Protein AF-0000000076869844 (afdb_homodimer)

InterPro domains:
  IPR001680 WD40 repeat [PF00400] (9-44)
  IPR001680 WD40 repeat [PF00400] (51-87)
  IPR001680 WD40 repeat [PF00400] (92-129)
  IPR001680 WD40 repeat [PF00400] (135-169)
  IPR001680 WD40 repeat [PS50082] (12-54)
  IPR001680 WD40 repeat [PS50082] (55-96)
  IPR001680 WD40 repeat [PS50082] (97-138)
  IPR001680 WD40 repeat [PS50082] (139-169)
  IPR001680 WD40 repeat [SM00320] (5-45)
  IPR001680 WD40 repeat [SM00320] (48-87)
  IPR001680 WD40 repeat [SM00320] (90-129)
  IPR001680 WD40 repeat [SM00320] (132-169)
  IPR015943 WD40/YVTN repeat-like-containing domain superfamily [G3DSA:2.130.10.10] (2-169)
  IPR020472 PAC1/LIS1-like, WD-40 repeat [PR00320] (32-46)
  IPR020472 PAC1/LIS1-like, WD-40 repeat [PR00320] (74-88)
  IPR020472 PAC1/LIS1-like, WD-40 repeat [PR00320] (116-130)
  IPR036322 WD40-repeat-containing domain superfamily [SSF50978] (5-169)

Sequence (338 aa):
TNTKRAYKLQEFVAHASNVNCLKIGRKTSRVLVTGGEDHKVNLWAIGKPNSISSLPGHTSAVESVAFDSTEVFVAAGAASGTVKLWDLEEAKIVRTLTGHRSNCMSVDFHPFGEFFASGSLDTNLKIWDIRRKGCIHTYKGHTRGVNAIRFTPDGRWVVSGGEDSAVKVTNTKRAYKLQEFVAHASNVNCLKIGRKTSRVLVTGGEDHKVNLWAIGKPNSISSLPGHTSAVESVAFDSTEVFVAAGAASGTVKLWDLEEAKIVRTLTGHRSNCMSVDFHPFGEFFASGSLDTNLKIWDIRRKGCIHTYKGHTRGVNAIRFTPDGRWVVSGGEDSAVKV

Solvent-accessible surface area (backbone atoms only — not comparable to full-atom values): 16926 Å² total; per-residue (Å²): 130,87,72,70,74,72,73,73,77,46,77,46,76,78,54,87,28,30,25,50,26,65,39,66,36,71,79,78,43,33,42,35,40,37,18,12,55,64,19,43,34,36,36,34,38,62,93,39,90,84,45,66,47,74,50,81,80,57,86,35,33,22,44,18,48,32,57,33,74,83,60,41,39,40,41,36,14,13,50,67,12,41,31,39,35,36,32,61,82,66,74,66,46,68,47,78,45,75,78,52,82,24,32,16,41,16,40,32,43,33,57,83,55,70,32,32,36,38,17,12,48,62,17,35,35,38,31,32,35,70,88,47,98,43,76,74,44,73,47,75,82,48,88,28,27,23,40,27,48,41,51,30,63,80,51,83,44,52,36,35,22,12,52,62,13,34,34,38,53,128,85,72,70,74,73,74,72,76,45,77,46,77,77,53,87,27,31,26,49,24,65,39,66,35,71,80,80,43,33,41,34,40,37,18,13,56,63,19,42,35,37,37,34,38,61,94,39,90,87,44,66,47,74,50,82,80,56,86,36,33,23,44,18,48,34,58,34,75,82,61,41,37,40,41,35,14,13,50,67,13,42,31,37,35,36,32,61,82,66,73,66,46,66,47,80,44,76,77,52,80,24,31,16,40,17,39,32,42,34,58,82,56,69,33,33,36,38,16,13,48,62,17,35,35,37,30,32,36,70,88,47,98,47,76,75,43,74,46,74,82,48,90,28,25,22,41,27,48,42,51,29,65,80,50,83,44,53,36,36,23,12,51,61,13,35,35,38,53

Secondary structure (DSSP, 8-state):
----------EEE--SS-EEEEEE-SSSS-EEEEEETTS-EEEEETTSTT-EEEE----S-EEEEEE-TTSSEEEEEETTS-EEEEETTTS-EEEEE---SS-EEEEEE-SSSSEEEEEETTS-EEEEESSSSSEEEEE---SS-EEEEEE-TTSS-EEEEETTSEEE-/----------EEE--SS-EEEEEE-SSSS-EEEEEETTS-EEEEETTSTT-EEEE----S-EEEEEE-TTSSEEEEEETTS-EEEEETTTS-EEEEE---SS-EEEEEE-SSSSEEEEEETTS-EEEEETTTTEEEEEE---SS-EEEEEE-TTSS-EEEEETTSEEE-

Structure (mmCIF, N/CA/C/O backbone):
data_AF-0000000076869844-model_v1
#
loop_
_entity.id
_entity.type
_entity.pdbx_description
1 polymer 'Uncharacterized protein'
#
loop_
_atom_site.group_PDB
_atom_site.id
_atom_site.type_symbol
_atom_site.label_atom_id
_atom_site.label_alt_id
_atom_site.label_comp_id
_atom_site.label_asym_id
_atom_site.label_entity_id
_atom_site.label_seq_id
_atom_site.pdbx_PDB_ins_code
_atom_site.Cartn_x
_atom_site.Cartn_y
_atom_site.Cartn_z
_atom_site.occupancy
_atom_site.B_iso_or_equiv
_atom_site.auth_seq_id
_atom_site.auth_comp_id
_atom_site.auth_asym_id
_atom_site.auth_atom_id
_atom_site.pdbx_PDB_model_num
ATOM 1 N N . THR A 1 1 ? -26.984 28.141 5.102 1 28.45 1 THR A N 1
ATOM 2 C CA . THR A 1 1 ? -27.312 26.797 5.559 1 28.45 1 THR A CA 1
ATOM 3 C C . THR A 1 1 ? -26.141 25.844 5.359 1 28.45 1 THR A C 1
ATOM 5 O O . THR A 1 1 ? -25.703 25.609 4.227 1 28.45 1 THR A O 1
ATOM 8 N N . ASN A 1 2 ? -25.047 25.953 6.082 1 28.66 2 ASN A N 1
ATOM 9 C CA . ASN A 1 2 ? -23.734 25.328 6.047 1 28.66 2 ASN A CA 1
ATOM 10 C C . ASN A 1 2 ? -23.828 23.812 5.887 1 28.66 2 ASN A C 1
ATOM 12 O O . ASN A 1 2 ? -24.156 23.109 6.84 1 28.66 2 ASN A O 1
ATOM 16 N N . THR A 1 3 ? -24.609 23.312 4.879 1 35 3 THR A N 1
ATOM 17 C CA . THR A 1 3 ? -25.016 21.922 4.641 1 35 3 THR A CA 1
ATOM 18 C C . THR A 1 3 ? -23.859 20.969 4.957 1 35 3 THR A C 1
ATOM 20 O O . THR A 1 3 ? -22.781 21.062 4.371 1 35 3 THR A O 1
ATOM 23 N N . LYS A 1 4 ? -23.578 20.578 6.137 1 39.38 4 LYS A N 1
ATOM 24 C CA . LYS A 1 4 ? -22.781 19.469 6.664 1 39.38 4 LYS A CA 1
ATOM 25 C C . LYS A 1 4 ? -22.719 18.312 5.668 1 39.38 4 LYS A C 1
ATOM 27 O O . LYS A 1 4 ? -23.734 17.703 5.367 1 39.38 4 LYS A O 1
ATOM 32 N N . ARG A 1 5 ? -22.188 18.484 4.574 1 42.31 5 ARG A N 1
ATOM 33 C CA . ARG A 1 5 ? -22.156 17.453 3.555 1 42.31 5 ARG A CA 1
ATOM 34 C C . ARG A 1 5 ? -22 16.062 4.188 1 42.31 5 ARG A C 1
ATOM 36 O O . ARG A 1 5 ? -21.062 15.82 4.938 1 42.31 5 ARG A O 1
ATOM 43 N N . ALA A 1 6 ? -23.141 15.43 4.531 1 44.72 6 ALA A N 1
ATOM 44 C CA . ALA A 1 6 ? -23.359 14.117 5.133 1 44.72 6 ALA A CA 1
ATOM 45 C C . ALA A 1 6 ? -22.484 13.055 4.48 1 44.72 6 ALA A C 1
ATOM 47 O O . ALA A 1 6 ? -22.5 12.883 3.258 1 44.72 6 ALA A O 1
ATOM 48 N N . TYR A 1 7 ? -21.281 13.156 4.91 1 54.78 7 TYR A N 1
ATOM 49 C CA . TYR A 1 7 ? -20.484 12.047 4.402 1 54.78 7 TYR A CA 1
ATOM 50 C C . TYR A 1 7 ? -21.141 10.711 4.711 1 54.78 7 TYR A C 1
ATOM 52 O O . TYR A 1 7 ? -21.703 10.523 5.797 1 54.78 7 TYR A O 1
ATOM 60 N N . LYS A 1 8 ? -21.875 10.188 3.615 1 57.81 8 LYS A N 1
ATOM 61 C CA . LYS A 1 8 ? -22.531 8.883 3.734 1 57.81 8 LYS A CA 1
ATOM 62 C C . LYS A 1 8 ? -21.516 7.801 4.098 1 57.81 8 LYS A C 1
ATOM 64 O O . LYS A 1 8 ? -20.406 7.77 3.555 1 57.81 8 LYS A O 1
ATOM 69 N N . LEU A 1 9 ? -21.688 7.219 5.297 1 65.94 9 LEU A N 1
ATOM 70 C CA . LEU A 1 9 ? -20.875 6.109 5.758 1 65.94 9 LEU A CA 1
ATOM 71 C C . LEU A 1 9 ? -21.484 4.77 5.371 1 65.94 9 LEU A C 1
ATOM 73 O O . LEU A 1 9 ? -22.688 4.555 5.57 1 65.94 9 LEU A O 1
ATOM 77 N N . GLN A 1 10 ? -20.875 4.074 4.449 1 78.12 10 GLN A N 1
ATOM 78 C CA . GLN A 1 10 ? -21.172 2.668 4.219 1 78.12 10 GLN A CA 1
ATOM 79 C C . GLN A 1 10 ? -20.203 1.76 4.953 1 78.12 10 GLN A C 1
ATOM 81 O O . GLN A 1 10 ? -18.984 2.021 4.961 1 78.12 10 GLN A O 1
ATOM 86 N N . GLU A 1 11 ? -20.797 0.866 5.75 1 79.56 11 GLU A N 1
ATOM 87 C CA . GLU A 1 11 ? -19.969 -0.076 6.492 1 79.56 11 GLU A CA 1
ATOM 88 C C . GLU A 1 11 ? -20.109 -1.492 5.941 1 79.56 11 GLU A C 1
ATOM 90 O O . GLU A 1 11 ? -21.234 -1.967 5.719 1 79.56 11 GLU A O 1
ATOM 95 N N . PHE A 1 12 ? -18.984 -2.049 5.621 1 75.69 12 PHE A N 1
ATOM 96 C CA . PHE A 1 12 ? -18.938 -3.451 5.23 1 75.69 12 PHE A CA 1
ATOM 97 C C . PHE A 1 12 ? -18.312 -4.297 6.336 1 75.69 12 PHE A C 1
ATOM 99 O O . PHE A 1 12 ? -17.172 -4.055 6.742 1 75.69 12 PHE A O 1
ATOM 106 N N . VAL A 1 13 ? -19.109 -5.18 6.934 1 74.69 13 VAL A N 1
ATOM 107 C CA . VAL A 1 13 ? -18.609 -6.074 7.969 1 74.69 13 VAL A CA 1
ATOM 108 C C . VAL A 1 13 ? -18.594 -7.508 7.453 1 74.69 13 VAL A C 1
ATOM 110 O O . VAL A 1 13 ? -19.641 -8.125 7.281 1 74.69 13 VAL A O 1
ATOM 113 N N . ALA A 1 14 ? -17.453 -7.875 6.969 1 77.06 14 ALA A N 1
ATOM 114 C CA . ALA A 1 14 ? -17.406 -9.273 6.543 1 77.06 14 ALA A CA 1
ATOM 115 C C . ALA A 1 14 ? -16.141 -9.961 7.047 1 77.06 14 ALA A C 1
ATOM 117 O O . ALA A 1 14 ? -16.078 -11.188 7.09 1 77.06 14 ALA A O 1
ATOM 118 N N . HIS A 1 15 ? -15.18 -9.242 7.504 1 90 15 HIS A N 1
ATOM 119 C CA . HIS A 1 15 ? -14 -9.867 8.086 1 90 15 HIS A CA 1
ATOM 120 C C . HIS A 1 15 ? -14.25 -10.273 9.531 1 90 15 HIS A C 1
ATOM 122 O O . HIS A 1 15 ? -15.062 -9.656 10.227 1 90 15 HIS A O 1
ATOM 128 N N . ALA A 1 16 ? -13.648 -11.328 9.969 1 92.38 16 ALA A N 1
ATOM 129 C CA . ALA A 1 16 ? -13.797 -11.82 11.336 1 92.38 16 ALA A C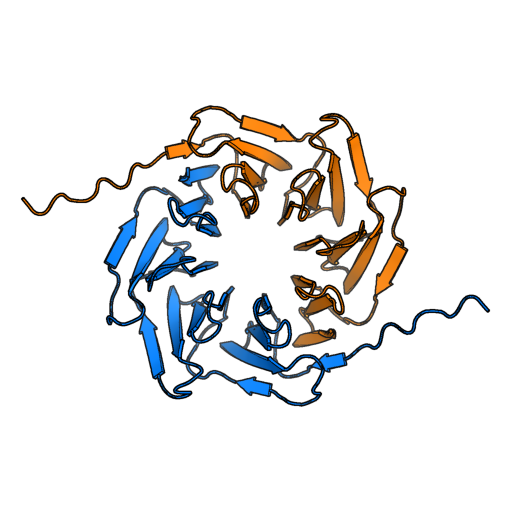A 1
ATOM 130 C C . ALA A 1 16 ? -12.641 -11.336 12.219 1 92.38 16 ALA A C 1
ATOM 132 O O . ALA A 1 16 ? -12.633 -11.57 13.43 1 92.38 16 ALA A O 1
ATOM 133 N N . SER A 1 17 ? -11.703 -10.758 11.672 1 95.25 17 SER A N 1
ATOM 134 C CA . SER A 1 17 ? -10.531 -10.203 12.344 1 95.25 17 SER A CA 1
ATOM 135 C C . SER A 1 17 ? -10 -8.977 11.609 1 95.25 17 SER A C 1
ATOM 137 O O . SER A 1 17 ? -10.727 -8.352 10.836 1 95.25 17 SER A O 1
ATOM 139 N N . ASN A 1 18 ? -8.75 -8.57 11.93 1 95.75 18 ASN A N 1
ATOM 140 C CA . ASN A 1 18 ? -8.156 -7.355 11.391 1 95.75 18 ASN A CA 1
ATOM 141 C C . ASN A 1 18 ? -8.195 -7.34 9.867 1 95.75 18 ASN A C 1
ATOM 143 O O . ASN A 1 18 ? -7.93 -8.359 9.227 1 95.75 18 ASN A O 1
ATOM 147 N N . VAL A 1 19 ? -8.57 -6.23 9.305 1 96.31 19 VAL A N 1
ATOM 148 C CA . VAL A 1 19 ? -8.305 -5.945 7.898 1 96.31 19 VAL A CA 1
ATOM 149 C C . VAL A 1 19 ? -6.891 -5.387 7.742 1 96.31 19 VAL A C 1
ATOM 151 O O . VAL A 1 19 ? -6.582 -4.309 8.258 1 96.31 19 VAL A O 1
ATOM 154 N N . ASN A 1 20 ? -6.055 -6.078 7.02 1 97 20 ASN A N 1
ATOM 155 C CA . ASN A 1 20 ? -4.645 -5.719 6.941 1 97 20 ASN A CA 1
ATOM 156 C C . ASN A 1 20 ? -4.355 -4.84 5.73 1 97 20 ASN A C 1
ATOM 158 O O . ASN A 1 20 ? -3.443 -4.012 5.762 1 97 20 ASN A O 1
ATOM 162 N N . CYS A 1 21 ? -5.059 -5.023 4.703 1 96.88 21 CYS A N 1
ATOM 163 C CA . CYS A 1 21 ? -4.75 -4.352 3.447 1 96.88 21 CYS A CA 1
ATOM 164 C C . CYS A 1 21 ? -6 -4.199 2.588 1 96.88 21 CYS A C 1
ATOM 166 O O . CYS A 1 21 ? -6.992 -4.902 2.797 1 96.88 21 CYS A O 1
ATOM 168 N N . LEU A 1 22 ? -6.027 -3.234 1.687 1 96.5 22 LEU A N 1
ATOM 169 C CA . LEU A 1 22 ? -7.125 -3.023 0.75 1 96.5 22 LEU A CA 1
ATOM 170 C C . LEU A 1 22 ? -6.633 -2.322 -0.513 1 96.5 22 LEU A C 1
ATOM 172 O O . LEU A 1 22 ? -5.613 -1.631 -0.488 1 96.5 22 LEU A O 1
ATOM 176 N N . LYS A 1 23 ? -7.211 -2.586 -1.557 1 96.44 23 LYS A N 1
ATOM 177 C CA . LYS A 1 23 ? -6.984 -1.936 -2.844 1 96.44 23 LYS A CA 1
ATOM 178 C C . LYS A 1 23 ? -8.305 -1.648 -3.553 1 96.44 23 LYS A C 1
ATOM 180 O O . LYS A 1 23 ? -9.266 -2.412 -3.424 1 96.44 23 LYS A O 1
ATOM 185 N N . ILE A 1 24 ? -8.289 -0.562 -4.242 1 94.12 24 ILE A N 1
ATOM 186 C CA . ILE A 1 24 ? -9.461 -0.173 -5.012 1 94.12 24 ILE A CA 1
ATOM 187 C C . ILE A 1 24 ? -9.18 -0.33 -6.504 1 94.12 24 ILE A C 1
ATOM 189 O O . ILE A 1 24 ? -8.109 0.058 -6.984 1 94.12 24 ILE A O 1
ATOM 193 N N . GLY A 1 25 ? -10.18 -0.871 -7.145 1 91.25 25 GLY A N 1
ATOM 194 C CA . GLY A 1 25 ? -10.055 -0.929 -8.594 1 91.25 25 GLY A CA 1
ATOM 195 C C . GLY A 1 25 ? -10.008 0.44 -9.242 1 91.25 25 GLY A C 1
ATOM 196 O O . GLY A 1 25 ? -10.719 1.356 -8.82 1 91.25 25 GLY A O 1
ATOM 197 N N . ARG A 1 26 ? -9.211 0.546 -10.289 1 85.69 26 ARG A N 1
ATOM 198 C CA . ARG A 1 26 ? -8.992 1.862 -10.883 1 85.69 26 ARG A CA 1
ATOM 199 C C . ARG A 1 26 ? -9.914 2.092 -12.07 1 85.69 26 ARG A C 1
ATOM 201 O O . ARG A 1 26 ? -10.156 3.236 -12.461 1 85.69 26 ARG A O 1
ATOM 208 N N . LYS A 1 27 ? -10.359 1.075 -12.586 1 81.12 27 LYS A N 1
ATOM 209 C CA . LYS A 1 27 ? -11.164 1.215 -13.797 1 81.12 27 LYS A CA 1
ATOM 210 C C . LYS A 1 27 ? -12.562 1.745 -13.477 1 81.12 27 LYS A C 1
ATOM 212 O O . LYS A 1 27 ? -12.992 2.75 -14.047 1 81.12 27 LYS A O 1
ATOM 217 N N . THR A 1 28 ? -13.305 1.085 -12.617 1 68.44 28 THR A N 1
ATOM 218 C CA . THR A 1 28 ? -14.68 1.495 -12.367 1 68.44 28 THR A CA 1
ATOM 219 C C . THR A 1 28 ? -14.789 2.229 -11.031 1 68.44 28 THR A C 1
ATOM 221 O O . THR A 1 28 ? -15.789 2.904 -10.766 1 68.44 28 THR A O 1
ATOM 224 N N . SER A 1 29 ? -13.797 2.27 -10.289 1 69.12 29 SER A N 1
ATOM 225 C CA . SER A 1 29 ? -13.773 2.883 -8.969 1 69.12 29 SER A CA 1
ATOM 226 C C . SER A 1 29 ? -14.852 2.293 -8.062 1 69.12 29 SER A C 1
ATOM 228 O O . SER A 1 29 ? -15.328 2.953 -7.137 1 69.12 29 SER A O 1
ATOM 230 N N . ARG A 1 30 ? -15.258 1.018 -8.414 1 82.44 30 ARG A N 1
ATOM 231 C CA . ARG A 1 30 ? -16.406 0.481 -7.699 1 82.44 30 ARG A CA 1
ATOM 232 C C . ARG A 1 30 ? -16.078 -0.87 -7.07 1 82.44 30 ARG A C 1
ATOM 234 O O . ARG A 1 30 ? -16.922 -1.463 -6.395 1 82.44 30 ARG A O 1
ATOM 241 N N . VAL A 1 31 ? -14.922 -1.303 -7.316 1 88.75 31 VAL A N 1
ATOM 242 C CA . VAL A 1 31 ? -14.594 -2.607 -6.75 1 88.75 31 VAL A CA 1
ATOM 243 C C . VAL A 1 31 ? -13.445 -2.465 -5.75 1 88.75 31 VAL A C 1
ATOM 245 O O . VAL A 1 31 ? -12.453 -1.798 -6.031 1 88.75 31 VAL A O 1
ATOM 248 N N . LEU A 1 32 ? -13.656 -3.086 -4.582 1 92.38 32 LEU A N 1
ATOM 249 C CA . LEU A 1 32 ? -12.703 -3.084 -3.479 1 92.38 32 LEU A CA 1
ATOM 250 C C . LEU A 1 32 ? -12.312 -4.508 -3.094 1 92.38 32 LEU A C 1
ATOM 252 O O . LEU A 1 32 ? -13.172 -5.387 -3.008 1 92.38 32 LEU A O 1
ATOM 256 N N . VAL A 1 33 ? -11.008 -4.73 -2.979 1 94.62 33 VAL A N 1
ATOM 257 C CA . VAL A 1 33 ? -10.555 -6.004 -2.436 1 94.62 33 VAL A CA 1
ATOM 258 C C . VAL A 1 33 ? -9.867 -5.777 -1.092 1 94.62 33 VAL A C 1
ATOM 260 O O . VAL A 1 33 ? -9.125 -4.805 -0.923 1 94.62 33 VAL A O 1
ATOM 263 N N . THR A 1 34 ? -10.188 -6.586 -0.125 1 96 34 THR A N 1
ATOM 264 C CA . THR A 1 34 ? -9.586 -6.488 1.202 1 96 34 THR A CA 1
ATOM 265 C C . THR A 1 34 ? -8.961 -7.82 1.611 1 96 34 THR A C 1
ATOM 267 O O . THR A 1 34 ? -9.422 -8.883 1.187 1 96 34 THR A O 1
ATOM 270 N N . GLY A 1 35 ? -7.887 -7.77 2.34 1 96.75 35 GLY A N 1
ATOM 271 C CA . GLY A 1 35 ? -7.258 -8.922 2.969 1 96.75 35 GLY A CA 1
ATOM 272 C C . GLY A 1 35 ? -7.184 -8.805 4.48 1 96.75 35 GLY A C 1
ATOM 273 O O . GLY A 1 35 ? -6.922 -7.73 5.016 1 96.75 35 GLY A O 1
ATOM 274 N N . GLY A 1 36 ? -7.41 -9.906 5.113 1 96.38 36 GLY A N 1
ATOM 275 C CA . GLY A 1 36 ? -7.535 -9.828 6.559 1 96.38 36 GLY A CA 1
ATOM 276 C C . GLY A 1 36 ? -6.68 -10.844 7.289 1 96.38 36 GLY A C 1
ATOM 277 O O . GLY A 1 36 ? -6.105 -11.742 6.668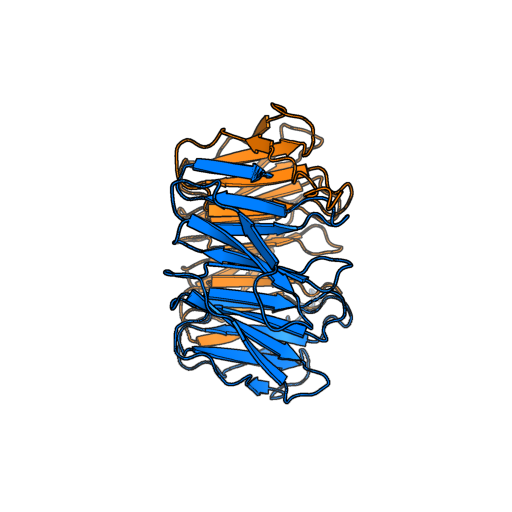 1 96.38 36 GLY A O 1
ATOM 278 N N . GLU A 1 37 ? -6.648 -10.586 8.539 1 97 37 GLU A N 1
ATOM 279 C CA . GLU A 1 37 ? -6.027 -11.531 9.461 1 97 37 GLU A CA 1
ATOM 280 C C . GLU A 1 37 ? -6.816 -12.836 9.531 1 97 37 GLU A C 1
ATOM 282 O O . GLU A 1 37 ? -6.289 -13.867 9.953 1 97 37 GLU A O 1
ATOM 287 N N . ASP A 1 38 ? -8.055 -12.891 9.117 1 95.19 38 ASP A N 1
ATOM 288 C CA . ASP A 1 38 ? -8.945 -14.047 9.141 1 95.19 38 ASP A CA 1
ATOM 289 C C . ASP A 1 38 ? -8.711 -14.945 7.93 1 95.19 38 ASP A C 1
ATOM 291 O O . ASP A 1 38 ? -9.516 -15.844 7.652 1 95.19 38 ASP A O 1
ATOM 295 N N . HIS A 1 39 ? -7.715 -14.672 7.168 1 95.88 39 HIS A N 1
ATOM 296 C CA . HIS A 1 39 ? -7.27 -15.461 6.027 1 95.88 39 HIS A CA 1
ATOM 297 C C . HIS A 1 39 ? -8.172 -15.242 4.816 1 95.88 39 HIS A C 1
ATOM 299 O O . HIS A 1 39 ? -8.078 -15.977 3.828 1 95.88 39 HIS A O 1
ATOM 305 N N . LYS A 1 40 ? -9.008 -14.242 4.867 1 94.06 40 LYS A N 1
ATOM 306 C CA . LYS A 1 40 ? -9.969 -14.039 3.785 1 94.06 40 LYS A CA 1
ATOM 307 C C . LYS A 1 40 ? -9.539 -12.891 2.881 1 94.06 40 LYS A C 1
ATOM 309 O O . LYS A 1 40 ? -8.961 -11.914 3.348 1 94.06 40 LYS A O 1
ATOM 314 N N . VAL A 1 41 ? -9.805 -13.062 1.648 1 95.19 41 VAL A N 1
ATOM 315 C CA . VAL A 1 41 ? -9.797 -12.008 0.645 1 95.19 41 VAL A CA 1
ATOM 316 C C . VAL A 1 41 ? -11.219 -11.742 0.158 1 95.19 41 VAL A C 1
ATOM 318 O O . VAL A 1 41 ? -11.875 -12.641 -0.378 1 95.19 41 VAL A O 1
ATOM 321 N N . ASN A 1 42 ? -11.711 -10.578 0.389 1 93.5 42 ASN A N 1
ATOM 322 C CA . ASN A 1 42 ? -13.086 -10.25 0.052 1 93.5 42 ASN A CA 1
ATOM 323 C C . ASN A 1 42 ? -13.164 -9.18 -1.034 1 93.5 42 ASN A C 1
ATOM 325 O O . ASN A 1 42 ? -12.375 -8.234 -1.033 1 93.5 42 ASN A O 1
ATOM 329 N N . LEU A 1 43 ? -14.102 -9.375 -1.88 1 91.75 43 LEU A N 1
ATOM 330 C CA . LEU A 1 43 ? -14.453 -8.383 -2.891 1 91.75 43 LEU A CA 1
ATOM 331 C C . LEU A 1 43 ? -15.734 -7.648 -2.516 1 91.75 43 LEU A C 1
ATOM 333 O O . LEU A 1 43 ? -16.688 -8.266 -2.047 1 91.75 43 LEU A O 1
ATOM 337 N N . TRP A 1 44 ? -15.648 -6.375 -2.711 1 90.38 44 TRP A N 1
ATOM 338 C CA . TRP A 1 44 ? -16.797 -5.523 -2.4 1 90.38 44 TRP A CA 1
ATOM 339 C C . TRP A 1 44 ? -17.141 -4.625 -3.582 1 90.38 44 TRP A C 1
ATOM 341 O O . TRP A 1 44 ? -16.25 -4.195 -4.324 1 90.38 44 TRP A O 1
ATOM 351 N N . ALA A 1 45 ? -18.453 -4.402 -3.729 1 87 45 ALA A N 1
ATOM 352 C CA . ALA A 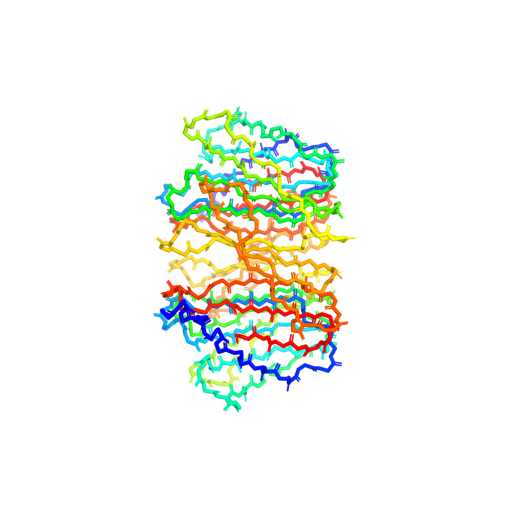1 45 ? -18.922 -3.359 -4.641 1 87 45 ALA A CA 1
ATOM 353 C C . ALA A 1 45 ? -19.25 -2.076 -3.885 1 87 45 ALA A C 1
ATOM 355 O O . ALA A 1 45 ? -20.219 -2.031 -3.121 1 87 45 ALA A O 1
ATOM 356 N N . ILE A 1 46 ? -18.453 -1.088 -4.133 1 83.88 46 ILE A N 1
ATOM 357 C CA . ILE A 1 46 ? -18.672 0.183 -3.453 1 83.88 46 ILE A CA 1
ATOM 358 C C . ILE A 1 46 ? -20.016 0.769 -3.887 1 83.88 46 ILE A C 1
ATOM 360 O O . ILE A 1 46 ? -20.328 0.802 -5.078 1 83.88 46 ILE A O 1
ATOM 364 N N . GLY A 1 47 ? -20.766 1.245 -3.029 1 76.38 47 GLY A N 1
ATOM 365 C CA . GLY A 1 47 ? -22.078 1.793 -3.32 1 76.38 47 GLY A CA 1
ATOM 366 C C . GLY A 1 47 ? -23.188 0.75 -3.291 1 76.38 47 GLY A C 1
ATOM 367 O O . GLY A 1 47 ? -24.359 1.082 -3.418 1 76.38 47 GLY A O 1
ATOM 368 N N . LYS A 1 48 ? -22.906 -0.457 -3.332 1 78.38 48 LYS A N 1
ATOM 369 C CA . LYS A 1 48 ? -23.875 -1.541 -3.197 1 78.38 48 LYS A CA 1
ATOM 370 C C . LYS A 1 48 ? -23.656 -2.312 -1.896 1 78.38 48 LYS A C 1
ATOM 372 O O . LYS A 1 48 ? -22.953 -3.322 -1.878 1 78.38 48 LYS A O 1
ATOM 377 N N . PRO A 1 49 ? -24.531 -1.847 -0.976 1 67.12 49 PRO A N 1
ATOM 378 C CA . PRO A 1 49 ? -24.375 -2.475 0.337 1 67.12 49 PRO A CA 1
ATOM 379 C C . PRO A 1 49 ? -24.688 -3.971 0.318 1 67.12 49 PRO A C 1
ATOM 381 O O . PRO A 1 49 ? -25.547 -4.418 -0.451 1 67.12 49 PRO A O 1
ATOM 384 N N . ASN A 1 50 ? -23.844 -4.918 0.699 1 69.69 50 ASN A N 1
ATOM 385 C CA . ASN A 1 50 ? -24.031 -6.359 0.842 1 69.69 50 ASN A CA 1
ATOM 386 C C . ASN A 1 50 ? -23.438 -7.125 -0.331 1 69.69 50 ASN A C 1
ATOM 388 O O . ASN A 1 50 ? -23.672 -8.328 -0.476 1 69.69 50 ASN A O 1
ATOM 392 N N . SER A 1 51 ? -22.969 -6.387 -1.188 1 73.38 51 SER A N 1
ATOM 393 C CA . SER A 1 51 ? -22.312 -7.059 -2.307 1 73.38 51 SER A CA 1
ATOM 394 C C . SER A 1 51 ? -20.891 -7.461 -1.951 1 73.38 51 SER A C 1
ATOM 396 O O . SER A 1 51 ? -19.938 -6.695 -2.17 1 73.38 51 SER A O 1
ATOM 398 N N . ILE A 1 52 ? -20.844 -8.625 -1.27 1 77.88 52 ILE A N 1
ATOM 399 C CA . ILE A 1 52 ? -19.531 -9.148 -0.877 1 77.88 52 ILE A CA 1
ATOM 400 C C . ILE A 1 52 ? -19.344 -10.547 -1.464 1 77.88 52 ILE A C 1
ATOM 402 O O . ILE A 1 52 ? -20.266 -11.359 -1.45 1 77.88 52 ILE A O 1
ATOM 406 N N . SER A 1 53 ? -18.25 -10.719 -2.109 1 86.88 53 SER A N 1
ATOM 407 C CA . SER A 1 53 ? -17.812 -12.047 -2.529 1 86.88 53 SER A CA 1
ATOM 408 C C . SER A 1 53 ? -16.469 -12.406 -1.896 1 86.88 53 SER A C 1
ATOM 410 O O . SER A 1 53 ? -15.523 -11.617 -1.943 1 86.88 53 SER A O 1
ATOM 412 N N . SER A 1 54 ? -16.438 -13.508 -1.213 1 88.62 54 SER A N 1
ATOM 413 C CA . SER A 1 54 ? -15.18 -13.969 -0.619 1 88.62 54 SER A CA 1
ATOM 414 C C . SER A 1 54 ? -14.391 -14.836 -1.592 1 88.62 54 SER A C 1
ATOM 416 O O . SER A 1 54 ? -14.945 -15.758 -2.195 1 88.62 54 SER A O 1
ATOM 418 N N . LEU A 1 55 ? -13.172 -14.508 -1.76 1 88.31 55 LEU A N 1
ATOM 419 C CA . LEU A 1 55 ? -12.289 -15.297 -2.604 1 88.31 55 LEU A CA 1
ATOM 420 C C . LEU A 1 55 ? -11.609 -16.406 -1.797 1 88.31 55 LEU A C 1
ATOM 422 O O . LEU A 1 55 ? -10.781 -16.125 -0.927 1 88.31 55 LEU A O 1
ATOM 426 N N . PRO A 1 56 ? -11.93 -17.578 -1.946 1 81.25 56 PRO A N 1
ATOM 427 C CA . PRO A 1 56 ? -11.484 -18.672 -1.091 1 81.25 56 PRO A CA 1
ATOM 428 C C . PRO A 1 56 ? -10.008 -19.016 -1.28 1 81.25 56 PRO A C 1
ATOM 430 O O . PRO A 1 56 ? -9.406 -18.625 -2.283 1 81.25 56 PRO A O 1
ATOM 433 N N . GLY A 1 57 ? -9.477 -19.703 -0.218 1 84.25 57 GLY A N 1
ATOM 434 C CA . GLY A 1 57 ? -8.25 -20.422 -0.519 1 84.25 57 GLY A CA 1
ATOM 435 C C . GLY A 1 57 ? -7.141 -20.156 0.483 1 84.25 57 GLY A C 1
ATOM 436 O O . GLY A 1 57 ? -6.441 -21.078 0.902 1 84.25 57 GLY A O 1
ATOM 437 N N . HIS A 1 58 ? -6.914 -18.906 0.843 1 89.81 58 HIS A N 1
ATOM 438 C CA . HIS A 1 58 ? -5.805 -18.672 1.758 1 89.81 58 HIS A CA 1
ATOM 439 C C . HIS A 1 58 ? -6.047 -19.344 3.105 1 89.81 58 HIS A C 1
ATOM 441 O O . HIS A 1 58 ? -7.188 -19.453 3.555 1 89.81 58 HIS A O 1
ATOM 447 N N . THR A 1 59 ? -5.004 -19.75 3.732 1 93.5 59 THR A N 1
ATOM 448 C CA . THR A 1 59 ? -5.094 -20.438 5.012 1 93.5 59 THR A CA 1
ATOM 449 C C . THR A 1 59 ? -4.305 -19.703 6.086 1 93.5 59 THR A C 1
ATOM 451 O O . THR A 1 59 ? -4.129 -20.203 7.195 1 93.5 59 THR A O 1
ATOM 454 N N . SER A 1 60 ? -3.736 -18.656 5.758 1 96.62 60 SER A N 1
ATOM 455 C CA . SER A 1 60 ? -3.049 -17.781 6.699 1 96.62 60 SER A CA 1
ATOM 456 C C . SER A 1 60 ? -3.385 -16.328 6.441 1 96.62 60 SER A C 1
ATOM 458 O O . SER A 1 60 ? -4.117 -16 5.504 1 96.62 60 SER A O 1
ATOM 460 N N . ALA A 1 61 ? -2.912 -15.445 7.379 1 97.56 61 ALA A N 1
ATOM 461 C CA . ALA A 1 61 ? -3.223 -14.016 7.297 1 97.56 61 ALA A CA 1
ATOM 462 C C . ALA A 1 61 ? -2.818 -13.445 5.941 1 97.56 61 ALA A C 1
ATOM 464 O O . ALA A 1 61 ? -1.75 -13.773 5.418 1 97.56 61 ALA A O 1
ATOM 465 N N . VAL A 1 62 ? -3.682 -12.641 5.363 1 97.69 62 VAL A N 1
ATOM 466 C CA . VAL A 1 62 ? -3.408 -11.977 4.094 1 97.69 62 VAL A CA 1
ATOM 467 C C . VAL A 1 62 ? -2.734 -10.625 4.355 1 97.69 62 VAL A C 1
ATOM 469 O O . VAL A 1 62 ? -3.283 -9.781 5.062 1 97.69 62 VAL A O 1
ATOM 472 N N . GLU A 1 63 ? -1.563 -10.398 3.717 1 97.94 63 GLU A N 1
ATOM 473 C CA . GLU A 1 63 ? -0.733 -9.234 4.016 1 97.94 63 GLU A CA 1
ATOM 474 C C . GLU A 1 63 ? -0.847 -8.18 2.922 1 97.94 63 GLU A C 1
ATOM 476 O O . GLU A 1 63 ? -0.614 -6.996 3.168 1 97.94 63 GLU A O 1
ATOM 481 N N . SER A 1 64 ? -1.147 -8.57 1.819 1 98.19 64 SER A N 1
ATOM 482 C CA . SER A 1 64 ? -1.21 -7.664 0.677 1 98.19 64 SER A CA 1
ATOM 483 C C . SER A 1 64 ? -2.168 -8.188 -0.389 1 98.19 64 SER A C 1
ATOM 485 O O . SER A 1 64 ? -2.324 -9.398 -0.553 1 98.19 64 SER A O 1
ATOM 487 N N . VAL A 1 65 ? -2.836 -7.285 -1.132 1 97.69 65 VAL A N 1
ATOM 488 C CA . VAL A 1 65 ? -3.709 -7.59 -2.26 1 97.69 65 VAL A CA 1
ATOM 489 C C . VAL A 1 65 ? -3.459 -6.594 -3.391 1 97.69 65 VAL A C 1
ATOM 491 O O . VAL A 1 65 ? -2.99 -5.48 -3.15 1 97.69 65 VAL A O 1
ATOM 494 N N . ALA A 1 66 ? -3.732 -6.965 -4.562 1 97.31 66 ALA A N 1
ATOM 495 C CA . ALA A 1 66 ? -3.604 -6.07 -5.715 1 97.31 66 ALA A C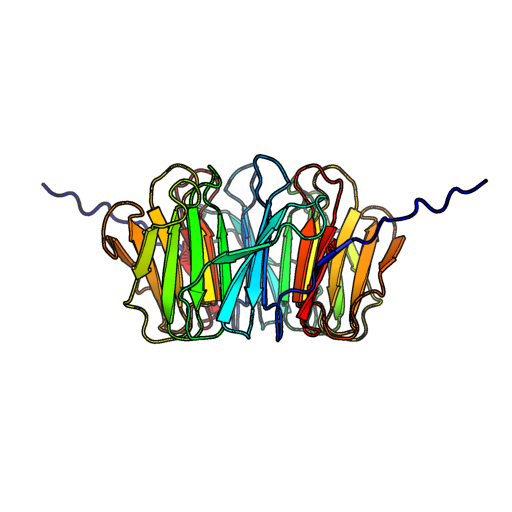A 1
ATOM 496 C C . ALA A 1 66 ? -4.516 -6.516 -6.855 1 97.31 66 ALA A C 1
ATOM 498 O O . ALA A 1 66 ? -4.797 -7.707 -7.008 1 97.31 66 ALA A O 1
ATOM 499 N N . PHE A 1 67 ? -4.887 -5.555 -7.641 1 94.31 67 PHE A N 1
ATOM 500 C CA . PHE A 1 67 ? -5.559 -5.766 -8.914 1 94.31 67 PHE A CA 1
ATOM 501 C C . PHE A 1 67 ? -4.574 -5.625 -10.07 1 94.31 67 PHE A C 1
ATOM 503 O O . PHE A 1 67 ? -3.672 -4.785 -10.031 1 94.31 67 PHE A O 1
ATOM 510 N N . ASP A 1 68 ? -4.922 -6.402 -11.023 1 92.88 68 ASP A N 1
ATOM 511 C CA . ASP A 1 68 ? -4.25 -6.043 -12.266 1 92.88 68 ASP A CA 1
ATOM 512 C C . ASP A 1 68 ? -4.938 -4.852 -12.938 1 92.88 68 ASP A C 1
ATOM 514 O O . ASP A 1 68 ? -6.004 -4.418 -12.5 1 92.88 68 ASP A O 1
ATOM 518 N N . SER A 1 69 ? -4.332 -4.332 -13.953 1 89.69 69 SER A N 1
ATOM 519 C CA . SER A 1 69 ? -4.805 -3.098 -14.57 1 89.69 69 SER A CA 1
ATOM 520 C C . SER A 1 69 ? -6.191 -3.281 -15.18 1 89.69 69 SER A C 1
ATOM 522 O O . SER A 1 69 ? -6.941 -2.316 -15.328 1 89.69 69 SER A O 1
ATOM 524 N N . THR A 1 70 ? -6.547 -4.461 -15.531 1 87.62 70 THR A N 1
ATOM 525 C CA . THR A 1 70 ? -7.848 -4.73 -16.125 1 87.62 70 THR A CA 1
ATOM 526 C C . THR A 1 70 ? -8.883 -5.066 -15.062 1 87.62 70 THR A C 1
ATOM 528 O O . THR A 1 70 ? -10.078 -5.148 -15.352 1 87.62 70 THR A O 1
ATOM 531 N N . GLU A 1 71 ? -8.438 -5.289 -13.875 1 89.88 71 GLU A N 1
ATOM 532 C CA . GLU A 1 71 ? -9.258 -5.668 -12.734 1 89.88 71 GLU A CA 1
ATOM 533 C C . GLU A 1 71 ? -9.914 -7.031 -12.945 1 89.88 71 GLU A C 1
ATOM 535 O O . GLU A 1 71 ? -11.039 -7.266 -12.492 1 89.88 71 GLU A O 1
ATOM 540 N N . VAL A 1 72 ? -9.297 -7.809 -13.719 1 89.88 72 VAL A N 1
ATOM 541 C CA . VAL A 1 72 ? -9.75 -9.18 -13.953 1 89.88 72 VAL A CA 1
ATOM 542 C C . VAL A 1 72 ? -9.039 -10.125 -12.984 1 89.88 72 VAL A C 1
ATOM 544 O O . VAL A 1 72 ? -9.617 -11.117 -12.539 1 89.88 72 VAL A O 1
ATOM 547 N N . PHE A 1 73 ? -7.812 -9.805 -12.664 1 91.75 73 PHE A N 1
ATOM 548 C CA . PHE A 1 73 ? -7.031 -10.664 -11.781 1 91.75 73 PHE A CA 1
ATOM 549 C C . PHE A 1 73 ? -6.793 -9.984 -10.438 1 91.75 73 PHE A C 1
ATOM 551 O O . PHE A 1 73 ? -6.562 -8.773 -10.383 1 91.75 73 PHE A O 1
ATOM 558 N N . VAL A 1 74 ? -6.84 -10.797 -9.367 1 94.38 74 VAL A N 1
ATOM 559 C CA . VAL A 1 74 ? -6.469 -10.375 -8.023 1 94.38 74 VAL A CA 1
ATOM 560 C C . VAL A 1 74 ? -5.406 -11.312 -7.461 1 94.38 74 VAL A C 1
ATOM 562 O O . VAL A 1 74 ? -5.535 -12.531 -7.555 1 94.38 74 VAL A O 1
ATOM 565 N N . ALA A 1 75 ? -4.34 -10.742 -6.965 1 96 75 ALA A N 1
ATOM 566 C CA . ALA A 1 75 ? -3.312 -11.508 -6.266 1 96 75 ALA A CA 1
ATOM 567 C C . ALA A 1 75 ? -3.266 -11.148 -4.785 1 96 75 ALA A C 1
ATOM 569 O O . ALA A 1 75 ? -3.551 -10.008 -4.41 1 96 75 ALA A O 1
ATOM 570 N N . ALA A 1 76 ? -2.961 -12.094 -3.969 1 97.44 76 ALA A N 1
ATOM 571 C CA . ALA A 1 76 ? -2.83 -11.867 -2.531 1 97.44 76 ALA A CA 1
ATOM 572 C C . ALA A 1 76 ? -1.63 -12.625 -1.966 1 97.44 76 ALA A C 1
ATOM 574 O O . ALA A 1 76 ? -1.4 -13.789 -2.311 1 97.44 76 ALA A O 1
ATOM 575 N N . GLY A 1 77 ? -0.837 -11.922 -1.211 1 97.94 77 GLY A N 1
ATOM 576 C CA . GLY A 1 77 ? 0.258 -12.531 -0.475 1 97.94 77 GLY A CA 1
ATOM 577 C C . GLY A 1 77 ? -0.077 -12.797 0.981 1 97.94 77 GLY A C 1
ATOM 578 O O . GLY A 1 77 ? -0.647 -11.938 1.658 1 97.94 77 GLY A O 1
ATOM 579 N N . ALA A 1 78 ? 0.277 -13.953 1.434 1 97.81 78 ALA A N 1
ATOM 580 C CA . ALA A 1 78 ? -0.105 -14.367 2.781 1 97.81 78 ALA A CA 1
ATOM 581 C C . ALA A 1 78 ? 1.118 -14.484 3.688 1 97.81 78 ALA A C 1
ATOM 583 O O . ALA A 1 78 ? 2.254 -14.484 3.209 1 97.81 78 ALA A O 1
ATOM 584 N N . ALA A 1 79 ? 0.853 -14.555 4.984 1 97.75 79 ALA A N 1
ATOM 585 C CA . ALA A 1 79 ? 1.885 -14.688 6.008 1 97.75 79 ALA A CA 1
ATOM 586 C C . ALA A 1 79 ? 2.625 -16.016 5.863 1 97.75 79 ALA A C 1
ATOM 588 O O . ALA A 1 79 ? 3.777 -16.141 6.285 1 97.75 79 ALA A O 1
ATOM 589 N N . SER A 1 80 ? 2.02 -17.031 5.246 1 96.06 80 SER A N 1
ATOM 590 C CA . SER A 1 80 ? 2.641 -18.344 5.035 1 96.06 80 SER A CA 1
ATOM 591 C C . SER A 1 80 ? 3.645 -18.297 3.891 1 96.06 80 SER A C 1
ATOM 593 O O . SER A 1 80 ? 4.398 -19.25 3.682 1 96.06 80 SER A O 1
ATOM 595 N N . GLY A 1 81 ? 3.617 -17.219 3.18 1 96.69 81 GLY A N 1
ATOM 596 C CA . GLY A 1 81 ? 4.461 -17.141 1.995 1 96.69 81 GLY A CA 1
ATOM 597 C C . GLY A 1 81 ? 3.736 -17.531 0.723 1 96.69 81 GLY A C 1
ATOM 598 O O . GLY A 1 81 ? 4.281 -17.406 -0.375 1 96.69 81 GLY A O 1
ATOM 599 N N . THR A 1 82 ? 2.572 -17.984 0.883 1 95.12 82 THR A N 1
ATOM 600 C CA . THR A 1 82 ? 1.784 -18.391 -0.276 1 95.12 82 THR A CA 1
ATOM 601 C C . THR A 1 82 ? 1.178 -17.172 -0.969 1 95.12 82 THR A C 1
ATOM 603 O O . THR A 1 82 ? 0.689 -16.25 -0.307 1 95.12 82 THR A O 1
ATOM 606 N N . VAL A 1 83 ? 1.235 -17.219 -2.266 1 95.75 83 VAL A N 1
ATOM 607 C CA . VAL A 1 83 ? 0.539 -16.234 -3.088 1 95.75 83 VAL A CA 1
ATOM 608 C C . VAL A 1 83 ? -0.597 -16.906 -3.854 1 95.75 83 VAL A C 1
ATOM 610 O O . VAL A 1 83 ? -0.42 -18 -4.406 1 95.75 83 VAL A O 1
ATOM 613 N N . LYS A 1 84 ? -1.717 -16.328 -3.854 1 94.62 84 LYS A N 1
ATOM 614 C CA . LYS A 1 84 ? -2.83 -16.828 -4.648 1 94.62 84 LYS A CA 1
ATOM 615 C C . LYS A 1 84 ? -3.279 -15.812 -5.688 1 94.62 84 LYS A C 1
ATOM 617 O O . LYS A 1 84 ? -3.172 -14.602 -5.465 1 94.62 84 LYS A O 1
ATOM 622 N N . LEU A 1 85 ? -3.732 -16.375 -6.758 1 94.31 85 LEU A N 1
ATOM 623 C CA . LEU A 1 85 ? -4.207 -15.578 -7.887 1 94.31 85 LEU A CA 1
ATOM 624 C C . LEU A 1 85 ? -5.602 -16.031 -8.312 1 94.31 85 LEU A C 1
ATOM 626 O O . LEU A 1 85 ? -5.84 -17.219 -8.539 1 94.31 85 LEU A O 1
ATOM 630 N N . TRP A 1 86 ? -6.496 -15.117 -8.375 1 93.19 86 TRP A N 1
ATOM 631 C CA . TRP A 1 86 ? -7.859 -15.383 -8.828 1 93.19 86 TRP A CA 1
ATOM 632 C C . TRP A 1 86 ? -8.141 -14.695 -10.156 1 93.19 86 TRP A C 1
ATOM 634 O O . TRP A 1 86 ? -7.703 -13.562 -10.383 1 93.19 86 TRP A O 1
ATOM 644 N N . ASP A 1 87 ? -8.812 -15.398 -10.977 1 90.31 87 ASP A N 1
ATOM 645 C CA . ASP A 1 87 ? -9.453 -14.812 -12.148 1 90.31 87 ASP A CA 1
ATOM 646 C C . ASP A 1 87 ? -10.914 -14.484 -11.867 1 90.31 87 ASP A C 1
ATOM 648 O O . ASP A 1 87 ? -11.742 -15.383 -11.734 1 90.31 87 ASP A O 1
ATOM 652 N N . LEU A 1 88 ? -11.281 -13.195 -11.805 1 86.88 88 LEU A N 1
ATOM 653 C CA . LEU A 1 88 ? -12.602 -12.75 -11.375 1 86.88 88 LEU A CA 1
ATOM 654 C C . LEU A 1 88 ? -13.641 -12.992 -12.461 1 86.88 88 LEU A C 1
ATOM 656 O O . LEU A 1 88 ? -14.836 -13.055 -12.172 1 86.88 88 LEU A O 1
ATOM 660 N N . GLU A 1 89 ? -13.195 -12.938 -13.617 1 84.06 89 GLU A N 1
ATOM 661 C CA . GLU A 1 89 ? -14.133 -13.195 -14.711 1 84.06 89 GLU A CA 1
ATOM 662 C C . GLU A 1 89 ? -14.5 -14.68 -14.781 1 84.06 89 GLU A C 1
ATOM 664 O O . GLU A 1 89 ? -15.656 -15.023 -15.047 1 84.06 89 GLU A O 1
ATOM 669 N N . GLU A 1 90 ? -13.539 -15.461 -14.539 1 78.19 90 GLU A N 1
ATOM 670 C CA . GLU A 1 90 ? -13.828 -16.891 -14.57 1 78.19 90 GLU A CA 1
ATOM 671 C C . GLU A 1 90 ? -14.109 -17.438 -13.172 1 78.19 90 GLU A C 1
ATOM 673 O O . GLU A 1 90 ? -14.414 -18.609 -13 1 78.19 90 GLU A O 1
ATOM 678 N N . ALA A 1 91 ? -14.391 -16.641 -12.141 1 64.75 91 ALA A N 1
ATOM 679 C CA . ALA A 1 91 ? -14.688 -16.812 -10.727 1 64.75 91 ALA A CA 1
ATOM 680 C C . ALA A 1 91 ? -14.109 -18.125 -10.203 1 64.75 91 ALA A C 1
ATOM 682 O O . ALA A 1 91 ? -14.273 -18.469 -9.031 1 64.75 91 ALA A O 1
ATOM 683 N N . LYS A 1 92 ? -13.406 -18.922 -11.055 1 63.78 92 LYS A N 1
ATOM 684 C CA . LYS A 1 92 ? -13.086 -20.281 -10.602 1 63.78 92 LYS A CA 1
ATOM 685 C C . LYS A 1 92 ? -11.578 -20.531 -10.656 1 63.78 92 LYS A C 1
ATOM 687 O O . LYS A 1 92 ? -11.094 -21.516 -10.094 1 63.78 92 LYS A O 1
ATOM 692 N N . ILE A 1 93 ? -10.844 -19.5 -11.156 1 64.38 93 ILE A N 1
ATOM 693 C CA . ILE A 1 93 ? -9.469 -19.984 -11.273 1 64.38 93 ILE A CA 1
ATOM 694 C C . ILE A 1 93 ? -8.609 -19.328 -10.188 1 64.38 93 ILE A C 1
ATOM 696 O O . ILE A 1 93 ? -8.5 -18.109 -10.125 1 64.38 93 ILE A O 1
ATOM 700 N N . VAL A 1 94 ? -8.289 -20.25 -9.281 1 76.81 94 VAL A N 1
ATOM 701 C CA . VAL A 1 94 ? -7.344 -19.844 -8.242 1 76.81 94 VAL A CA 1
ATOM 702 C C . VAL A 1 94 ? -6.027 -20.594 -8.422 1 76.81 94 VAL A C 1
ATOM 704 O O . VAL A 1 94 ? -6.008 -21.828 -8.453 1 76.81 94 VAL A O 1
ATOM 707 N N . ARG A 1 95 ? -5.074 -19.844 -8.742 1 88.88 95 ARG A N 1
ATOM 708 C CA . ARG A 1 95 ? -3.736 -20.438 -8.688 1 88.88 95 ARG A CA 1
ATOM 709 C C . ARG A 1 95 ? -3.088 -20.203 -7.332 1 88.88 95 ARG A C 1
ATOM 711 O O . ARG A 1 95 ? -3.217 -19.125 -6.75 1 88.88 95 ARG A O 1
ATOM 718 N N . THR A 1 96 ? -2.586 -21.312 -6.793 1 90.5 96 THR A N 1
ATOM 719 C CA . THR A 1 96 ? -1.791 -21.234 -5.57 1 90.5 96 THR A CA 1
ATOM 720 C C . THR A 1 96 ? -0.3 -21.281 -5.895 1 90.5 96 THR A C 1
ATOM 722 O O . THR A 1 96 ? 0.199 -22.266 -6.43 1 90.5 96 THR A O 1
ATOM 725 N N . LEU A 1 97 ? 0.357 -20.266 -5.645 1 89.38 97 LEU A N 1
ATOM 726 C CA . LEU A 1 97 ? 1.761 -20.094 -6 1 89.38 97 LEU A CA 1
ATOM 727 C C . LEU A 1 97 ? 2.648 -20.172 -4.762 1 89.38 97 LEU A C 1
ATOM 729 O O . LEU A 1 97 ? 2.521 -19.344 -3.852 1 89.38 97 LEU A O 1
ATOM 733 N N . THR A 1 98 ? 3.461 -21.188 -4.801 1 90.12 98 THR A N 1
ATOM 734 C CA . THR A 1 98 ? 4.344 -21.453 -3.672 1 90.12 98 THR A CA 1
ATOM 735 C C . THR A 1 98 ? 5.805 -21.25 -4.062 1 90.12 98 THR A C 1
ATOM 737 O O . THR A 1 98 ? 6.156 -21.344 -5.238 1 90.12 98 THR A O 1
ATOM 740 N N . GLY A 1 99 ? 6.543 -20.875 -3.031 1 89.75 99 GLY A N 1
ATOM 741 C CA . GLY A 1 99 ? 7.957 -20.656 -3.297 1 89.75 99 GLY A CA 1
ATOM 742 C C . GLY A 1 99 ? 8.641 -19.797 -2.252 1 89.75 99 GLY A C 1
ATOM 743 O O . GLY A 1 99 ? 9.82 -20 -1.949 1 89.75 99 GLY A O 1
ATOM 744 N N . HIS A 1 100 ? 7.918 -18.844 -1.815 1 94.44 100 HIS A N 1
ATOM 745 C CA . HIS A 1 100 ? 8.461 -18.078 -0.704 1 94.44 100 HIS A CA 1
ATOM 746 C C . HIS A 1 100 ? 8.547 -18.922 0.564 1 94.44 100 HIS A C 1
ATOM 748 O O . HIS A 1 100 ? 7.691 -19.766 0.806 1 94.44 100 HIS A O 1
ATOM 754 N N . ARG A 1 101 ? 9.453 -18.625 1.437 1 95.31 101 ARG A N 1
ATOM 755 C CA . ARG A 1 101 ? 9.688 -19.406 2.646 1 95.31 101 ARG A CA 1
ATOM 756 C C . ARG A 1 101 ? 9.305 -18.625 3.893 1 95.31 101 ARG A C 1
ATOM 758 O O . ARG A 1 101 ? 9.516 -19.078 5.016 1 95.31 101 ARG A O 1
ATOM 765 N N . SER A 1 102 ? 8.852 -17.453 3.695 1 97.38 102 SER A N 1
ATOM 766 C CA . SER A 1 102 ? 8.391 -16.578 4.766 1 97.38 102 SER A CA 1
ATOM 767 C C . SER A 1 102 ? 7.266 -15.664 4.281 1 97.38 102 SER A C 1
ATOM 769 O O . SER A 1 102 ? 6.727 -15.859 3.191 1 97.38 102 SER A O 1
ATOM 771 N N . ASN A 1 103 ? 6.859 -14.75 5.145 1 97.44 103 ASN A N 1
ATOM 772 C CA . ASN A 1 103 ? 5.738 -13.852 4.895 1 97.44 103 ASN A CA 1
ATOM 773 C C . ASN A 1 103 ? 5.871 -13.148 3.549 1 97.44 103 ASN A C 1
ATOM 775 O O . ASN A 1 103 ? 6.914 -12.562 3.248 1 97.44 103 ASN A O 1
ATOM 779 N N . CYS A 1 104 ? 4.875 -13.258 2.738 1 97.81 104 CYS A N 1
ATOM 780 C CA . CYS A 1 104 ? 4.758 -12.414 1.551 1 97.81 104 CYS A CA 1
ATOM 781 C C . CYS A 1 104 ? 4.145 -11.062 1.897 1 97.81 104 CYS A C 1
ATOM 783 O O . CYS A 1 104 ? 2.93 -10.961 2.088 1 97.81 104 CYS A O 1
ATOM 785 N N . MET A 1 105 ? 4.91 -10.008 1.886 1 97.69 105 MET A N 1
ATOM 786 C CA . MET A 1 105 ? 4.52 -8.727 2.459 1 97.69 105 MET A CA 1
ATOM 787 C C . MET A 1 105 ? 3.863 -7.84 1.407 1 97.69 105 MET A C 1
ATOM 789 O O . MET A 1 105 ? 3.125 -6.91 1.743 1 97.69 105 MET A O 1
ATOM 793 N N . SER A 1 106 ? 4.191 -8.125 0.171 1 98.38 106 SER A N 1
ATOM 794 C CA . SER A 1 106 ? 3.732 -7.203 -0.868 1 98.38 106 SER A CA 1
ATOM 795 C C . SER A 1 106 ? 3.562 -7.922 -2.203 1 98.38 106 SER A C 1
ATOM 797 O O . SER A 1 106 ? 4.363 -8.789 -2.555 1 98.38 106 SER A O 1
ATOM 799 N N . VAL A 1 107 ? 2.537 -7.582 -2.988 1 98.06 107 VAL A N 1
ATOM 800 C CA . VAL A 1 107 ? 2.318 -8.008 -4.367 1 98.06 107 VAL A CA 1
ATOM 801 C C . VAL A 1 107 ? 1.976 -6.793 -5.23 1 98.06 107 VAL A C 1
ATOM 803 O O . VAL A 1 107 ? 1.409 -5.812 -4.738 1 98.06 107 VAL A O 1
ATOM 806 N N . ASP A 1 108 ? 2.365 -6.824 -6.395 1 97.81 108 ASP A N 1
ATOM 807 C CA . ASP A 1 108 ? 2.057 -5.766 -7.352 1 97.81 108 ASP A CA 1
ATOM 808 C C . ASP A 1 108 ? 2.055 -6.297 -8.781 1 97.81 108 ASP A C 1
ATOM 810 O O . ASP A 1 108 ? 2.918 -7.098 -9.156 1 97.81 108 ASP A O 1
ATOM 814 N N . PHE A 1 109 ? 1.096 -5.828 -9.578 1 96.12 109 PHE A N 1
ATOM 815 C CA . PHE A 1 109 ? 0.977 -6.293 -10.961 1 96.12 109 PHE A CA 1
ATOM 816 C C . PHE A 1 109 ? 1.754 -5.383 -11.906 1 96.12 109 PHE A C 1
ATOM 818 O O . PHE A 1 109 ? 1.789 -4.168 -11.711 1 96.12 109 PHE A O 1
ATOM 825 N N . HIS A 1 110 ? 2.311 -6.027 -12.867 1 94.56 110 HIS A N 1
ATOM 826 C CA . HIS A 1 110 ? 2.846 -5.246 -13.977 1 94.56 110 HIS A CA 1
ATOM 827 C C . HIS A 1 110 ? 1.739 -4.484 -14.703 1 94.56 110 HIS A C 1
ATOM 829 O O . HIS A 1 110 ? 0.65 -5.02 -14.922 1 94.56 110 HIS A O 1
ATOM 835 N N . PRO A 1 111 ? 2.039 -3.285 -15.047 1 91.62 111 PRO A N 1
ATOM 836 C CA . PRO A 1 111 ? 0.955 -2.461 -15.586 1 91.62 111 PRO A CA 1
ATOM 837 C C . PRO A 1 111 ? 0.48 -2.936 -16.953 1 91.62 111 PRO A C 1
ATOM 839 O O . PRO A 1 111 ? -0.678 -2.717 -17.328 1 91.62 111 PRO A O 1
ATOM 842 N N . PHE A 1 112 ? 1.315 -3.496 -17.734 1 88.56 112 PHE A N 1
ATOM 843 C CA . PHE A 1 112 ? 0.935 -3.83 -19.094 1 88.56 112 PHE A CA 1
ATOM 844 C C . PHE A 1 112 ? 1.113 -5.32 -19.359 1 88.56 112 PHE A C 1
ATOM 846 O O . PHE A 1 112 ? 0.562 -5.855 -20.328 1 88.56 112 PHE A O 1
ATOM 853 N N . GLY A 1 113 ? 1.824 -5.996 -18.594 1 80.69 113 GLY A N 1
ATOM 854 C CA . GLY A 1 113 ? 2.168 -7.383 -18.859 1 80.69 113 GLY A CA 1
ATOM 855 C C . GLY A 1 113 ? 1.31 -8.367 -18.094 1 80.69 113 GLY A C 1
ATOM 856 O O . GLY A 1 113 ? 0.501 -7.973 -17.25 1 80.69 113 GLY A O 1
ATOM 857 N N . GLU A 1 114 ? 1.49 -9.602 -18.453 1 88.25 114 GLU A N 1
ATOM 858 C CA . GLU A 1 114 ? 0.753 -10.68 -17.797 1 88.25 114 GLU A CA 1
ATOM 859 C C . GLU A 1 114 ? 1.597 -11.336 -16.703 1 88.25 114 GLU A C 1
ATOM 861 O O . GLU A 1 114 ? 1.691 -12.562 -16.641 1 88.25 114 GLU A O 1
ATOM 866 N N . PHE A 1 115 ? 2.209 -10.523 -15.914 1 92.88 115 PHE A N 1
ATOM 867 C CA . PHE A 1 115 ? 2.951 -11.031 -14.766 1 92.88 115 PHE A CA 1
ATOM 868 C C . PHE A 1 115 ? 2.832 -10.078 -13.586 1 92.88 115 PHE A C 1
ATOM 870 O O . PHE A 1 115 ? 2.32 -8.969 -13.727 1 92.88 115 PHE A O 1
ATOM 877 N N . PHE A 1 116 ? 3.123 -10.523 -12.445 1 95 116 PHE A N 1
ATOM 878 C CA . PHE A 1 116 ? 3.135 -9.734 -11.219 1 95 116 PHE A CA 1
ATOM 879 C C . PHE A 1 116 ? 4.277 -10.172 -10.312 1 95 116 PHE A C 1
ATOM 881 O O . PHE A 1 116 ? 4.957 -11.156 -10.586 1 95 116 PHE A O 1
ATOM 888 N N . ALA A 1 117 ? 4.555 -9.352 -9.297 1 96.38 117 ALA A N 1
ATOM 889 C CA . ALA A 1 117 ? 5.68 -9.594 -8.398 1 96.38 117 ALA A CA 1
ATOM 890 C C . ALA A 1 117 ? 5.207 -9.773 -6.961 1 96.38 117 ALA A C 1
ATOM 892 O O . ALA A 1 117 ? 4.156 -9.25 -6.578 1 96.38 117 ALA A O 1
ATOM 893 N N . SER A 1 118 ? 5.934 -10.539 -6.234 1 97.69 118 SER A N 1
ATOM 894 C CA . SER A 1 118 ? 5.75 -10.672 -4.793 1 97.69 118 SER A CA 1
ATOM 895 C C . SER A 1 118 ? 7.062 -10.461 -4.047 1 97.69 118 SER A C 1
ATOM 897 O O . SER A 1 118 ? 8.125 -10.859 -4.527 1 97.69 118 SER A O 1
ATOM 899 N N . GLY A 1 119 ? 7.02 -9.719 -2.938 1 97.75 119 GLY A N 1
ATOM 900 C CA . GLY A 1 119 ? 8.141 -9.539 -2.023 1 97.75 119 GLY A CA 1
ATOM 901 C C . GLY A 1 119 ? 7.91 -10.188 -0.672 1 97.75 119 GLY A C 1
ATOM 902 O O . GLY A 1 119 ? 6.828 -10.078 -0.095 1 97.75 119 GLY A O 1
ATOM 903 N N . SER A 1 120 ? 8.922 -10.883 -0.205 1 98.31 120 SER A N 1
ATOM 904 C CA . SER A 1 120 ? 8.766 -11.695 0.996 1 98.31 120 SER A CA 1
ATOM 905 C C . SER A 1 120 ? 9.859 -11.398 2.012 1 98.31 120 SER A C 1
ATOM 907 O O . SER A 1 120 ? 10.922 -10.891 1.653 1 98.31 120 SER A O 1
ATOM 909 N N . LEU A 1 121 ? 9.57 -11.75 3.234 1 97.44 121 LEU A N 1
ATOM 910 C CA . LEU A 1 121 ? 10.562 -11.641 4.301 1 97.44 121 LEU A CA 1
ATOM 911 C C . LEU A 1 121 ? 11.641 -12.703 4.145 1 97.44 121 LEU A C 1
ATOM 913 O O . LEU A 1 121 ? 12.656 -12.672 4.848 1 97.44 121 LEU A O 1
ATOM 917 N N . ASP A 1 122 ? 11.516 -13.648 3.16 1 96.69 122 ASP A N 1
ATOM 918 C CA . ASP A 1 122 ? 12.578 -14.617 2.869 1 96.69 122 ASP A CA 1
ATOM 919 C C . ASP A 1 122 ? 13.68 -13.984 2.025 1 96.69 122 ASP A C 1
ATOM 921 O O . ASP A 1 122 ? 14.531 -14.68 1.484 1 96.69 122 ASP A O 1
ATOM 925 N N . THR A 1 123 ? 13.586 -12.711 1.771 1 95.12 123 THR A N 1
ATOM 926 C CA . THR A 1 123 ? 14.609 -11.875 1.15 1 95.12 123 THR A CA 1
ATOM 927 C C . THR A 1 123 ? 14.469 -11.891 -0.37 1 95.12 123 THR A C 1
ATOM 929 O O . THR A 1 123 ? 15.258 -11.266 -1.077 1 95.12 123 THR A O 1
ATOM 932 N N . ASN A 1 124 ? 13.508 -12.516 -0.81 1 93.81 124 ASN A N 1
ATOM 933 C CA . ASN A 1 124 ? 13.391 -12.688 -2.254 1 93.81 124 ASN A CA 1
ATOM 934 C C . ASN A 1 124 ? 12.227 -11.883 -2.822 1 93.81 124 ASN A C 1
ATOM 936 O O . ASN A 1 124 ? 11.203 -11.703 -2.15 1 93.81 124 ASN A O 1
ATOM 940 N N . LEU A 1 125 ? 12.477 -11.445 -4.066 1 94.5 125 LEU A N 1
ATOM 941 C CA . LEU A 1 125 ? 11.422 -10.969 -4.949 1 94.5 125 LEU A CA 1
ATOM 942 C C . LEU A 1 125 ? 11.156 -11.969 -6.07 1 94.5 125 LEU A C 1
ATOM 944 O O . LEU A 1 125 ? 12.086 -12.383 -6.766 1 94.5 125 LEU A O 1
ATOM 948 N N . LYS A 1 126 ? 9.93 -12.359 -6.191 1 95.06 126 LYS A N 1
ATOM 949 C CA . LYS A 1 126 ? 9.594 -13.32 -7.238 1 95.06 126 LYS A CA 1
ATOM 950 C C . LYS A 1 126 ? 8.664 -12.695 -8.273 1 95.06 126 LYS A C 1
ATOM 952 O O . LYS A 1 126 ? 7.766 -11.922 -7.926 1 95.06 126 LYS A O 1
ATOM 957 N N . ILE A 1 127 ? 8.93 -13.062 -9.492 1 94.31 127 ILE A N 1
ATOM 958 C CA . ILE A 1 127 ? 8.078 -12.68 -10.617 1 94.31 127 ILE A CA 1
ATOM 959 C C . ILE A 1 127 ? 7.254 -13.883 -11.078 1 94.31 127 ILE A C 1
ATOM 961 O O . ILE A 1 127 ? 7.805 -14.953 -11.344 1 94.31 127 ILE A O 1
ATOM 965 N N . TRP A 1 128 ? 5.945 -13.648 -11.164 1 94.31 128 TRP A N 1
ATOM 966 C CA . TRP A 1 128 ? 5.016 -14.727 -11.492 1 94.31 128 TRP A CA 1
ATOM 967 C C . TRP A 1 128 ? 4.32 -14.453 -12.82 1 94.31 128 TRP A C 1
ATOM 969 O O . TRP A 1 128 ? 3.914 -13.32 -13.094 1 94.31 128 TRP A O 1
ATOM 979 N N . ASP A 1 129 ? 4.215 -15.516 -13.617 1 90.62 129 ASP A N 1
ATOM 980 C CA . ASP A 1 129 ? 3.391 -15.438 -14.82 1 90.62 129 ASP A CA 1
ATOM 981 C C . ASP A 1 129 ? 1.92 -15.695 -14.5 1 90.62 129 ASP A C 1
ATOM 983 O O . ASP A 1 129 ? 1.588 -16.672 -13.836 1 90.62 129 ASP A O 1
ATOM 987 N N . ILE A 1 130 ? 1.063 -14.875 -14.945 1 87.31 130 ILE A N 1
ATOM 988 C CA . ILE A 1 130 ? -0.357 -14.969 -14.625 1 87.31 130 ILE A CA 1
ATOM 989 C C . ILE A 1 130 ? -0.951 -16.219 -15.273 1 87.31 130 ILE A C 1
ATOM 991 O O . ILE A 1 130 ? -1.796 -16.891 -14.672 1 87.31 130 ILE A O 1
ATOM 995 N N . ARG A 1 131 ? -0.586 -16.484 -16.469 1 79.5 131 ARG A N 1
ATOM 996 C CA . ARG A 1 131 ? -1.223 -17.547 -17.234 1 79.5 131 ARG A CA 1
ATOM 997 C C . ARG A 1 131 ? -0.46 -18.859 -17.078 1 79.5 131 ARG A C 1
ATOM 999 O O . ARG A 1 131 ? -1.003 -19.938 -17.328 1 79.5 131 ARG A O 1
ATOM 1006 N N . ARG A 1 132 ? 0.784 -18.703 -16.656 1 74.56 132 ARG A N 1
ATOM 1007 C CA . ARG A 1 132 ? 1.562 -19.922 -16.469 1 74.56 132 ARG A CA 1
ATOM 1008 C C . ARG A 1 132 ? 1.691 -20.266 -14.984 1 74.56 132 ARG A C 1
ATOM 1010 O O . ARG A 1 132 ? 1.479 -19.422 -14.117 1 74.56 132 ARG A O 1
ATOM 1017 N N . LYS A 1 133 ? 1.839 -21.562 -14.711 1 64.69 133 LYS A N 1
ATOM 1018 C CA . LYS A 1 133 ? 1.794 -22.016 -13.32 1 64.69 133 LYS A CA 1
ATOM 1019 C C . LYS A 1 133 ? 3.156 -21.875 -12.648 1 64.69 133 LYS A C 1
ATOM 1021 O O . LYS A 1 133 ? 3.514 -22.672 -11.781 1 64.69 133 LYS A O 1
ATOM 1026 N N . GLY A 1 134 ? 3.76 -20.641 -12.789 1 76.62 134 GLY A N 1
ATOM 1027 C CA . GLY A 1 134 ? 5 -20.703 -12.039 1 76.62 134 GLY A CA 1
ATOM 1028 C C . GLY A 1 134 ? 5.734 -19.375 -11.977 1 76.62 134 GLY A C 1
ATOM 1029 O O . GLY A 1 134 ? 5.301 -18.391 -12.578 1 76.62 134 GLY A O 1
ATOM 1030 N N . CYS A 1 135 ? 6.684 -19.422 -11.055 1 86.12 135 CYS A N 1
ATOM 1031 C CA . CYS A 1 135 ? 7.629 -18.328 -10.898 1 86.12 135 CYS A CA 1
ATOM 1032 C C . CYS A 1 135 ? 8.531 -18.203 -12.125 1 86.12 135 CYS A C 1
ATOM 1034 O O . CYS A 1 135 ? 9.125 -19.203 -12.562 1 86.12 135 CYS A O 1
ATOM 1036 N N . ILE A 1 136 ? 8.547 -17.047 -12.758 1 87.31 136 ILE A N 1
ATOM 1037 C CA . ILE A 1 136 ? 9.344 -16.797 -13.961 1 87.31 136 ILE A CA 1
ATOM 1038 C C . ILE A 1 136 ? 10.766 -16.406 -13.555 1 87.31 136 ILE A C 1
ATOM 1040 O O . ILE A 1 136 ? 11.727 -16.719 -14.266 1 87.31 136 ILE A O 1
ATOM 1044 N N . HIS A 1 137 ? 10.891 -15.688 -12.508 1 88.56 137 HIS A N 1
ATOM 1045 C CA . HIS A 1 137 ? 12.188 -15.18 -12.078 1 88.56 137 HIS A CA 1
ATOM 1046 C C . HIS A 1 137 ? 12.203 -14.891 -10.586 1 88.56 137 HIS A C 1
ATOM 1048 O O . HIS A 1 137 ? 11.188 -14.477 -10.016 1 88.56 137 HIS A O 1
ATOM 1054 N N . THR A 1 138 ? 13.273 -15.148 -9.93 1 91.69 138 THR A N 1
ATOM 1055 C CA . THR A 1 138 ? 13.508 -14.781 -8.539 1 91.69 138 THR A CA 1
ATOM 1056 C C . THR A 1 138 ? 14.711 -13.852 -8.422 1 91.69 138 THR A C 1
ATOM 1058 O O . THR A 1 138 ? 15.805 -14.188 -8.875 1 91.69 138 THR A O 1
ATOM 1061 N N . TYR A 1 139 ? 14.484 -12.68 -7.887 1 87.38 139 TYR A N 1
ATOM 1062 C CA . TYR A 1 139 ? 15.57 -11.75 -7.59 1 87.38 139 TYR A CA 1
ATOM 1063 C C . TYR A 1 139 ? 16.062 -11.938 -6.16 1 87.38 139 TYR A C 1
ATOM 1065 O O . TYR A 1 139 ? 15.289 -11.844 -5.207 1 87.38 139 TYR A O 1
ATOM 1073 N N . LYS A 1 140 ? 17.375 -12.18 -5.906 1 86.31 140 LYS A N 1
ATOM 1074 C CA . LYS A 1 140 ? 17.984 -12.422 -4.609 1 86.31 140 LYS A CA 1
ATOM 1075 C C . LYS A 1 140 ? 18.891 -11.258 -4.199 1 86.31 140 LYS A C 1
ATOM 1077 O O . LYS A 1 140 ? 19.922 -11.461 -3.553 1 86.31 140 LYS A O 1
ATOM 1082 N N . GLY A 1 141 ? 18.531 -10.117 -4.348 1 82.94 141 GLY A N 1
ATOM 1083 C CA . GLY A 1 141 ? 19.375 -8.961 -4.094 1 82.94 141 GLY A CA 1
ATOM 1084 C C . GLY A 1 141 ? 19.344 -8.508 -2.646 1 82.94 141 GLY A C 1
ATOM 1085 O O . GLY A 1 141 ? 20.344 -7.996 -2.129 1 82.94 141 GLY A O 1
ATOM 1086 N N . HIS A 1 142 ? 18.328 -8.703 -1.909 1 92.06 142 HIS A N 1
ATOM 1087 C CA . HIS A 1 142 ? 18.188 -8.25 -0.53 1 92.06 142 HIS A CA 1
ATOM 1088 C C . HIS A 1 142 ? 18.812 -9.242 0.443 1 92.06 142 HIS A C 1
ATOM 1090 O O . HIS A 1 142 ? 18.766 -10.453 0.213 1 92.06 142 HIS A O 1
ATOM 1096 N N . THR A 1 143 ? 19.438 -8.773 1.499 1 94.56 143 THR A N 1
ATOM 1097 C CA . THR A 1 143 ? 20.047 -9.625 2.506 1 94.56 143 THR A CA 1
ATOM 1098 C C . THR A 1 143 ? 19.125 -9.82 3.701 1 94.56 143 THR A C 1
ATOM 1100 O O . THR A 1 143 ? 19.391 -10.656 4.566 1 94.56 143 THR A O 1
ATOM 1103 N N . ARG A 1 144 ? 18.109 -9.031 3.766 1 96.19 144 ARG A N 1
ATOM 1104 C CA . ARG A 1 144 ? 17.031 -9.18 4.738 1 96.19 144 ARG A CA 1
ATOM 1105 C C . ARG A 1 144 ? 15.664 -9.039 4.07 1 96.19 144 ARG A C 1
ATOM 1107 O O . ARG A 1 144 ? 15.578 -8.906 2.848 1 96.19 144 ARG A O 1
ATOM 1114 N N . GLY A 1 145 ? 14.594 -9.133 4.875 1 96.75 145 GLY A N 1
ATOM 1115 C CA . GLY A 1 145 ? 13.227 -9.227 4.371 1 96.75 145 GLY A CA 1
ATOM 1116 C C . GLY A 1 145 ? 12.859 -8.086 3.443 1 96.75 145 GLY A C 1
ATOM 1117 O O . GLY A 1 145 ? 13.25 -6.941 3.672 1 96.75 145 GLY A O 1
ATOM 1118 N N . VAL A 1 146 ? 12.078 -8.328 2.441 1 96.69 146 VAL A N 1
ATOM 1119 C CA . VAL A 1 146 ? 11.516 -7.34 1.524 1 96.69 146 VAL A CA 1
ATOM 1120 C C . VAL A 1 146 ? 10.148 -6.895 2.021 1 96.69 146 VAL A C 1
ATOM 1122 O O . VAL A 1 146 ? 9.219 -7.707 2.127 1 96.69 146 VAL A O 1
ATOM 1125 N N . ASN A 1 147 ? 9.945 -5.625 2.254 1 97.06 147 ASN A N 1
ATOM 1126 C CA . ASN A 1 147 ? 8.719 -5.109 2.846 1 97.06 147 ASN A CA 1
ATOM 1127 C C . ASN A 1 147 ? 7.754 -4.594 1.779 1 97.06 147 ASN A C 1
ATOM 1129 O O . ASN A 1 147 ? 6.539 -4.691 1.937 1 97.06 147 ASN A O 1
ATOM 1133 N N . ALA A 1 148 ? 8.273 -4.035 0.785 1 97.31 148 ALA A N 1
ATOM 1134 C CA . ALA A 1 148 ? 7.441 -3.365 -0.207 1 97.31 148 ALA A CA 1
ATOM 1135 C C . ALA A 1 148 ? 8.031 -3.506 -1.607 1 97.31 148 ALA A C 1
ATOM 1137 O O . ALA A 1 148 ? 9.25 -3.436 -1.784 1 97.31 148 ALA A O 1
ATOM 1138 N N . ILE A 1 149 ? 7.172 -3.701 -2.605 1 96.69 149 ILE A N 1
ATOM 1139 C CA . ILE A 1 149 ? 7.574 -3.713 -4.008 1 96.69 149 ILE A CA 1
ATOM 1140 C C . ILE A 1 149 ? 6.562 -2.926 -4.84 1 96.69 149 ILE A C 1
ATOM 1142 O O . ILE A 1 149 ? 5.387 -2.838 -4.48 1 96.69 149 ILE A O 1
ATOM 1146 N N . ARG A 1 150 ? 7.012 -2.365 -5.859 1 95.88 150 ARG A N 1
ATOM 1147 C CA . ARG A 1 150 ? 6.145 -1.677 -6.809 1 95.88 150 ARG A CA 1
ATOM 1148 C C . ARG A 1 150 ? 6.758 -1.667 -8.203 1 95.88 150 ARG A C 1
ATOM 1150 O O . ARG A 1 150 ? 7.961 -1.438 -8.359 1 95.88 150 ARG A O 1
ATOM 1157 N N . PHE A 1 151 ? 5.93 -1.888 -9.172 1 93.62 151 PHE A N 1
ATOM 1158 C CA . PHE A 1 151 ? 6.332 -1.625 -10.547 1 93.62 151 PHE A CA 1
ATOM 1159 C C . PHE A 1 151 ? 6.215 -0.14 -10.875 1 93.62 151 PHE A C 1
ATOM 1161 O O . PHE A 1 151 ? 5.316 0.541 -10.375 1 93.62 151 PHE A O 1
ATOM 1168 N N . THR A 1 152 ? 7.141 0.288 -11.758 1 91.62 152 THR A N 1
ATOM 1169 C CA . THR A 1 152 ? 6.949 1.629 -12.297 1 91.62 152 THR A CA 1
ATOM 1170 C C . THR A 1 152 ? 5.785 1.654 -13.281 1 91.62 152 THR A C 1
ATOM 1172 O O . THR A 1 152 ? 5.473 0.64 -13.914 1 91.62 152 THR A O 1
ATOM 1175 N N . PRO A 1 153 ? 5.199 2.834 -13.383 1 89.56 153 PRO A N 1
ATOM 1176 C CA . PRO A 1 153 ? 4.016 2.904 -14.242 1 89.56 153 PRO A CA 1
ATOM 1177 C C . PRO A 1 153 ? 4.324 2.562 -15.695 1 89.56 153 PRO A C 1
ATOM 1179 O O . PRO A 1 153 ? 3.441 2.113 -16.438 1 89.56 153 PRO A O 1
ATOM 1182 N N . ASP A 1 154 ? 5.5 2.777 -16.109 1 88.12 154 ASP A N 1
ATOM 1183 C CA . ASP A 1 154 ? 5.859 2.465 -17.5 1 88.12 154 ASP A CA 1
ATOM 1184 C C . ASP A 1 154 ? 6.254 0.998 -17.641 1 88.12 154 ASP A C 1
ATOM 1186 O O . ASP A 1 154 ? 6.512 0.527 -18.75 1 88.12 154 ASP A O 1
ATOM 1190 N N . GLY A 1 155 ? 6.332 0.294 -16.516 1 89 155 GLY A N 1
ATOM 1191 C CA . GLY A 1 155 ? 6.566 -1.142 -16.531 1 89 155 GLY A CA 1
ATOM 1192 C C . GLY A 1 155 ? 8.016 -1.51 -16.766 1 89 155 GLY A C 1
ATOM 1193 O O . GLY A 1 155 ? 8.344 -2.686 -16.922 1 89 155 GLY A O 1
ATOM 1194 N N . ARG A 1 156 ? 8.93 -0.537 -16.656 1 86.5 156 ARG A N 1
ATOM 1195 C CA . ARG A 1 156 ? 10.32 -0.79 -17 1 86.5 156 ARG A CA 1
ATOM 1196 C C . ARG A 1 156 ? 11.094 -1.33 -15.805 1 86.5 156 ARG A C 1
ATOM 1198 O O . ARG A 1 156 ? 12.07 -2.057 -15.961 1 86.5 156 ARG A O 1
ATOM 1205 N N . TRP A 1 157 ? 10.586 -0.949 -14.625 1 87.44 157 TRP A N 1
ATOM 1206 C CA . TRP A 1 157 ? 11.328 -1.315 -13.422 1 87.44 157 TRP A CA 1
ATOM 1207 C C . TRP A 1 157 ? 10.383 -1.825 -12.336 1 87.44 157 TRP A C 1
ATOM 1209 O O . TRP A 1 157 ? 9.195 -1.487 -12.328 1 87.44 157 TRP A O 1
ATOM 1219 N N . VAL A 1 158 ? 10.938 -2.707 -11.477 1 91.31 158 VAL A N 1
ATOM 1220 C CA . VAL A 1 158 ? 10.336 -3.041 -10.188 1 91.31 158 VAL A CA 1
ATOM 1221 C C . VAL A 1 158 ? 11.242 -2.57 -9.055 1 91.31 158 VAL A C 1
ATOM 1223 O O . VAL A 1 158 ? 12.469 -2.734 -9.125 1 91.31 158 VAL A O 1
ATOM 1226 N N . VAL A 1 159 ? 10.641 -1.875 -8.133 1 92.62 159 VAL A N 1
ATOM 1227 C CA . VAL A 1 159 ? 11.391 -1.329 -7.004 1 92.62 159 VAL A CA 1
ATOM 1228 C C . VAL A 1 159 ? 11.031 -2.09 -5.73 1 92.62 159 VAL A C 1
ATOM 1230 O O . VAL A 1 159 ? 9.875 -2.439 -5.508 1 92.62 159 VAL A O 1
ATOM 1233 N N . SER A 1 160 ? 12.055 -2.359 -4.918 1 94.69 160 SER A N 1
ATOM 1234 C CA . SER A 1 160 ? 11.844 -3.053 -3.652 1 94.69 160 SER A CA 1
ATOM 1235 C C . SER A 1 160 ? 12.539 -2.33 -2.502 1 94.69 160 SER A C 1
ATOM 1237 O O . SER A 1 160 ? 13.578 -1.703 -2.697 1 94.69 160 SER A O 1
ATOM 1239 N N . GLY A 1 161 ? 11.906 -2.301 -1.35 1 94.88 161 GLY A N 1
ATOM 1240 C CA . GLY A 1 161 ? 12.492 -1.851 -0.096 1 94.88 161 GLY A CA 1
ATOM 1241 C C . GLY A 1 161 ? 12.523 -2.93 0.969 1 94.88 161 GLY A C 1
ATOM 1242 O O . GLY A 1 161 ? 11.547 -3.666 1.146 1 94.88 161 GLY A O 1
ATOM 1243 N N . GLY A 1 162 ? 13.656 -3.008 1.576 1 94.56 162 GLY A N 1
ATOM 1244 C CA . GLY A 1 162 ? 13.844 -4.148 2.461 1 94.56 162 GLY A CA 1
ATOM 1245 C C . GLY A 1 162 ? 14.258 -3.752 3.865 1 94.56 162 GLY A C 1
ATOM 1246 O O . GLY A 1 162 ? 14.469 -2.57 4.145 1 94.56 162 GLY A O 1
ATOM 1247 N N . GLU A 1 163 ? 14.312 -4.801 4.664 1 96.06 163 GLU A N 1
ATOM 1248 C CA . GLU A 1 163 ? 14.773 -4.652 6.043 1 96.06 163 GLU A CA 1
ATOM 1249 C C . GLU A 1 163 ? 16.281 -4.477 6.102 1 96.06 163 GLU A C 1
ATOM 1251 O O . GLU A 1 163 ? 16.844 -4.172 7.16 1 96.06 163 GLU A O 1
ATOM 1256 N N . ASP A 1 164 ? 17.016 -4.629 5.031 1 93 164 ASP A N 1
ATOM 1257 C CA . ASP A 1 164 ? 18.453 -4.441 4.941 1 93 164 ASP A CA 1
ATOM 1258 C C . ASP A 1 164 ? 18.797 -2.99 4.617 1 93 164 ASP A C 1
ATOM 1260 O O . ASP A 1 164 ? 19.922 -2.693 4.199 1 93 164 ASP A O 1
ATOM 1264 N N . SER A 1 165 ? 17.828 -2.135 4.684 1 91.38 165 SER A N 1
ATOM 1265 C CA . SER A 1 165 ? 18 -0.694 4.512 1 91.38 165 SER A CA 1
ATOM 1266 C C . SER A 1 165 ? 18.219 -0.332 3.047 1 91.38 165 SER A C 1
ATOM 1268 O O . SER A 1 165 ? 18.547 0.81 2.727 1 91.38 165 SER A O 1
ATOM 1270 N N . ALA A 1 166 ? 17.984 -1.275 2.238 1 90.19 166 ALA A N 1
ATOM 1271 C CA . ALA A 1 166 ? 18.266 -1.053 0.824 1 90.19 166 ALA A CA 1
ATOM 1272 C C . ALA A 1 166 ? 16.969 -0.86 0.03 1 90.19 166 ALA A C 1
ATOM 1274 O O . ALA A 1 166 ? 15.961 -1.488 0.326 1 90.19 166 ALA A O 1
ATOM 1275 N N . VAL A 1 167 ? 17.078 0.028 -0.892 1 91.19 167 VAL A N 1
ATOM 1276 C CA . VAL A 1 167 ? 16.109 0.135 -1.978 1 91.19 167 VAL A CA 1
ATOM 1277 C C . VAL A 1 167 ? 16.734 -0.354 -3.281 1 91.19 167 VAL A C 1
ATOM 1279 O O . VAL A 1 167 ? 17.812 0.089 -3.658 1 91.19 167 VAL A O 1
ATOM 1282 N N . LYS A 1 168 ? 16.078 -1.235 -3.873 1 89.81 168 LYS A N 1
ATOM 1283 C CA . LYS A 1 168 ? 16.641 -1.826 -5.09 1 89.81 168 LYS A CA 1
ATOM 1284 C C . LYS A 1 168 ? 15.68 -1.669 -6.262 1 89.81 168 LYS A C 1
ATOM 1286 O O . LYS A 1 168 ? 14.461 -1.795 -6.098 1 89.81 168 LYS A O 1
ATOM 1291 N N . VAL A 1 169 ? 16.281 -1.325 -7.406 1 87.06 169 VAL A N 1
ATOM 1292 C CA . VAL A 1 169 ? 15.531 -1.124 -8.641 1 87.06 169 VAL A CA 1
ATOM 1293 C C . VAL A 1 169 ? 16.031 -2.098 -9.711 1 87.06 169 VAL A C 1
ATOM 1295 O O . VAL A 1 169 ? 17.234 -2.186 -9.969 1 87.06 169 VAL A O 1
ATOM 1298 N N . THR B 1 1 ? 20.922 -17.75 -28.875 1 29 1 THR B N 1
ATOM 1299 C CA . THR B 1 1 ? 21.625 -17.031 -27.828 1 29 1 THR B CA 1
ATOM 1300 C C . THR B 1 1 ? 20.641 -16.469 -26.797 1 29 1 THR B C 1
ATOM 1302 O O . THR B 1 1 ? 19.797 -15.633 -27.125 1 29 1 THR B O 1
ATOM 1305 N N . ASN B 1 2 ? 19.953 -17.25 -26.016 1 29.03 2 ASN B N 1
ATOM 1306 C CA . ASN B 1 2 ? 18.859 -17.062 -25.062 1 29.03 2 ASN B CA 1
ATOM 1307 C C . ASN B 1 2 ? 19.109 -15.883 -24.125 1 29.03 2 ASN B C 1
ATOM 1309 O O . ASN B 1 2 ? 19.922 -15.984 -23.203 1 29.03 2 ASN B O 1
ATOM 1313 N N . THR B 1 3 ? 19.422 -14.664 -24.688 1 35.12 3 THR B N 1
ATOM 1314 C CA . THR B 1 3 ? 19.906 -13.438 -24.047 1 35.12 3 THR B CA 1
ATOM 1315 C C . THR B 1 3 ? 19.219 -13.234 -22.688 1 35.12 3 THR B C 1
ATOM 1317 O O . THR B 1 3 ? 17.984 -13.141 -22.625 1 35.12 3 THR B O 1
ATOM 1320 N N . LYS B 1 4 ? 19.578 -13.844 -21.625 1 39.97 4 LYS B N 1
ATOM 1321 C CA . LYS B 1 4 ? 19.312 -13.594 -20.219 1 39.97 4 LYS B CA 1
ATOM 1322 C C . LYS B 1 4 ? 19.016 -12.125 -19.953 1 39.97 4 LYS B C 1
ATOM 1324 O O . LYS B 1 4 ? 19.875 -11.266 -20.156 1 39.97 4 LYS B O 1
ATOM 1329 N N . ARG B 1 5 ? 17.984 -11.625 -20.438 1 43.41 5 ARG B N 1
ATOM 1330 C CA . ARG B 1 5 ? 17.656 -10.211 -20.281 1 43.41 5 ARG B CA 1
ATOM 1331 C C . ARG B 1 5 ? 18.141 -9.68 -18.922 1 43.41 5 ARG B C 1
ATOM 1333 O O . ARG B 1 5 ? 17.75 -10.211 -17.875 1 43.41 5 ARG B O 1
ATOM 1340 N N . ALA B 1 6 ? 19.391 -9.219 -18.875 1 44.97 6 ALA B N 1
ATOM 1341 C CA . ALA B 1 6 ? 20.141 -8.648 -17.75 1 44.97 6 ALA B CA 1
ATOM 1342 C C . ALA B 1 6 ? 19.281 -7.637 -16.984 1 44.97 6 ALA B C 1
ATOM 1344 O O . ALA B 1 6 ? 18.75 -6.691 -17.578 1 44.97 6 ALA B O 1
ATOM 1345 N N . TYR B 1 7 ? 18.469 -8.25 -16.203 1 55.34 7 TYR B N 1
ATOM 1346 C CA . TYR B 1 7 ? 17.781 -7.277 -15.375 1 55.34 7 TYR B CA 1
ATOM 1347 C C . TYR B 1 7 ? 18.766 -6.398 -14.617 1 55.34 7 TYR B C 1
ATOM 1349 O O . TYR B 1 7 ? 19.812 -6.879 -14.156 1 55.34 7 TYR B O 1
ATOM 1357 N N . LYS B 1 8 ? 18.953 -5.133 -15.188 1 58.97 8 LYS B N 1
ATOM 1358 C CA . LYS B 1 8 ? 19.812 -4.156 -14.539 1 58.97 8 LYS B CA 1
ATOM 1359 C C . LYS B 1 8 ? 19.328 -3.85 -13.125 1 58.97 8 LYS B C 1
ATOM 1361 O O . LYS B 1 8 ? 18.141 -3.682 -12.898 1 58.97 8 LYS B O 1
ATOM 1366 N N . LEU B 1 9 ? 20.156 -4.219 -12.164 1 65.88 9 LEU B N 1
ATOM 1367 C CA . LEU B 1 9 ? 19.891 -3.92 -10.758 1 65.88 9 LEU B CA 1
ATOM 1368 C C . LEU B 1 9 ? 20.531 -2.59 -10.359 1 65.88 9 LEU B C 1
ATOM 1370 O O . LEU B 1 9 ? 21.688 -2.338 -10.656 1 65.88 9 LEU B O 1
ATOM 1374 N N . GLN B 1 10 ? 19.719 -1.597 -10.117 1 78.94 10 GLN B N 1
ATOM 1375 C CA . GLN B 1 10 ? 20.156 -0.386 -9.438 1 78.94 10 GLN B CA 1
ATOM 1376 C C . GLN B 1 10 ? 19.844 -0.443 -7.945 1 78.94 10 GLN B C 1
ATOM 1378 O O . GLN B 1 10 ? 18.75 -0.875 -7.555 1 78.94 10 GLN B O 1
ATOM 1383 N N . GLU B 1 11 ? 20.906 -0.232 -7.164 1 80.19 11 GLU B N 1
ATOM 1384 C CA . GLU B 1 11 ? 20.734 -0.247 -5.715 1 80.19 11 GLU B CA 1
ATOM 1385 C C . GLU B 1 11 ? 20.891 1.151 -5.125 1 80.19 11 GLU B C 1
ATOM 1387 O O . GLU B 1 11 ? 21.844 1.863 -5.445 1 80.19 11 GLU B O 1
ATOM 1392 N N . PHE B 1 12 ? 19.875 1.533 -4.395 1 75.94 12 PHE B N 1
ATOM 1393 C CA . PHE B 1 12 ? 19.938 2.775 -3.631 1 75.94 12 PHE B CA 1
ATOM 1394 C C . PHE B 1 12 ? 20.078 2.492 -2.143 1 75.94 12 PHE B C 1
ATOM 1396 O O . PHE B 1 12 ? 19.266 1.791 -1.551 1 75.94 12 PHE B O 1
ATOM 1403 N N . VAL B 1 13 ? 21.219 2.898 -1.595 1 75.69 13 VAL B N 1
ATOM 1404 C CA . VAL B 1 13 ? 21.453 2.725 -0.164 1 75.69 13 VAL B CA 1
ATOM 1405 C C . VAL B 1 13 ? 21.484 4.09 0.523 1 75.69 13 VAL B C 1
ATOM 1407 O O . VAL B 1 13 ? 22.422 4.863 0.342 1 75.69 13 VAL B O 1
ATOM 1410 N N . ALA B 1 14 ? 20.359 4.43 1.044 1 77.31 14 ALA B N 1
ATOM 1411 C CA . ALA B 1 14 ? 20.391 5.695 1.776 1 77.31 14 ALA B CA 1
ATOM 1412 C C . ALA B 1 14 ? 19.688 5.562 3.125 1 77.31 14 ALA B C 1
ATOM 1414 O O . ALA B 1 14 ? 19.891 6.383 4.023 1 77.31 14 ALA B O 1
ATOM 1415 N N . HIS B 1 15 ? 18.938 4.551 3.332 1 90.25 15 HIS B N 1
ATOM 1416 C CA . HIS B 1 15 ? 18.328 4.344 4.637 1 90.25 15 HIS B CA 1
ATOM 1417 C C . HIS B 1 15 ? 19.297 3.684 5.609 1 90.25 15 HIS B C 1
ATOM 1419 O O . HIS B 1 15 ? 20.188 2.947 5.191 1 90.25 15 HIS B O 1
ATOM 1425 N N . ALA B 1 16 ? 19.203 4.008 6.863 1 92.56 16 ALA B N 1
ATOM 1426 C CA . ALA B 1 16 ? 20.062 3.439 7.898 1 92.56 16 ALA B CA 1
ATOM 1427 C C . ALA B 1 16 ? 19.391 2.273 8.602 1 92.56 16 ALA B C 1
ATOM 1429 O O . ALA B 1 16 ? 19.984 1.619 9.461 1 92.56 16 ALA B O 1
ATOM 1430 N N . SER B 1 17 ? 18.188 2.049 8.344 1 95.31 17 SER B N 1
ATOM 1431 C CA . SER B 1 17 ? 17.391 0.964 8.891 1 95.31 17 SER B CA 1
ATOM 1432 C C . SER B 1 17 ? 16.344 0.495 7.887 1 95.31 17 SER B C 1
ATOM 1434 O O . SER B 1 17 ? 16.469 0.734 6.684 1 95.31 17 SER B O 1
ATOM 1436 N N . ASN B 1 18 ? 15.336 -0.258 8.375 1 95.81 18 ASN B N 1
ATOM 1437 C CA . ASN B 1 18 ? 14.32 -0.867 7.52 1 95.81 18 ASN B CA 1
ATOM 1438 C C . ASN B 1 18 ? 13.633 0.171 6.633 1 95.81 18 ASN B C 1
ATOM 1440 O O . ASN B 1 18 ? 13.32 1.271 7.086 1 95.81 18 ASN B O 1
ATOM 1444 N N . VAL B 1 19 ? 13.477 -0.149 5.379 1 96.31 19 VAL B N 1
ATOM 1445 C CA . VAL B 1 19 ? 12.531 0.555 4.516 1 96.31 19 VAL B CA 1
ATOM 1446 C C . VAL B 1 19 ? 11.133 -0.021 4.703 1 96.31 19 VAL B C 1
ATOM 1448 O O . VAL B 1 19 ? 10.891 -1.191 4.398 1 96.31 19 VAL B O 1
ATOM 1451 N N . ASN B 1 20 ? 10.211 0.787 5.148 1 97.06 20 ASN B N 1
ATOM 1452 C CA . ASN B 1 20 ? 8.883 0.3 5.516 1 97.06 20 ASN B CA 1
ATOM 1453 C C . ASN B 1 20 ? 7.891 0.453 4.367 1 97.06 20 ASN B C 1
ATOM 1455 O O . ASN B 1 20 ? 6.953 -0.338 4.242 1 97.06 20 ASN B O 1
ATOM 1459 N N . CYS B 1 21 ? 8.055 1.422 3.594 1 96.94 21 CYS B N 1
ATOM 1460 C CA . CYS B 1 21 ? 7.07 1.744 2.568 1 96.94 21 CYS B CA 1
ATOM 1461 C C . CYS B 1 21 ? 7.719 2.477 1.399 1 96.94 21 CYS B C 1
ATOM 1463 O O . CYS B 1 21 ? 8.812 3.025 1.535 1 96.94 21 CYS B O 1
ATOM 1465 N N . LEU B 1 22 ? 7.129 2.426 0.228 1 96.56 22 LEU B N 1
ATOM 1466 C CA . LEU B 1 22 ? 7.594 3.143 -0.954 1 96.56 22 LEU B CA 1
ATOM 1467 C C . LEU B 1 22 ? 6.441 3.412 -1.914 1 96.56 22 LEU B C 1
ATOM 1469 O O . LEU B 1 22 ? 5.438 2.699 -1.9 1 96.56 22 LEU B O 1
ATOM 1473 N N . LYS B 1 23 ? 6.5 4.422 -2.6 1 96.44 23 LYS B N 1
ATOM 1474 C CA . LYS B 1 23 ? 5.574 4.797 -3.664 1 96.44 23 LYS B CA 1
ATOM 1475 C C . LYS B 1 23 ? 6.324 5.348 -4.875 1 96.44 23 LYS B C 1
ATOM 1477 O O . LYS B 1 23 ? 7.367 5.984 -4.73 1 96.44 23 LYS B O 1
ATOM 1482 N N . ILE B 1 24 ? 5.754 5.059 -5.984 1 94.12 24 ILE B N 1
ATOM 1483 C CA . ILE B 1 24 ? 6.328 5.551 -7.23 1 94.12 24 ILE B CA 1
ATOM 1484 C C . ILE B 1 24 ? 5.422 6.621 -7.832 1 94.12 24 ILE B C 1
ATOM 1486 O O . ILE B 1 24 ? 4.199 6.457 -7.871 1 94.12 24 ILE B O 1
ATOM 1490 N N . GLY B 1 25 ? 6.098 7.641 -8.281 1 91.38 25 GLY B N 1
ATOM 1491 C CA . GLY B 1 25 ? 5.328 8.648 -9 1 91.38 25 GLY B CA 1
ATOM 1492 C C . GLY B 1 25 ? 4.715 8.125 -10.281 1 91.38 25 GLY B C 1
ATOM 1493 O O . GLY B 1 25 ? 5.336 7.34 -11 1 91.38 25 GLY B O 1
ATOM 1494 N N . ARG B 1 26 ? 3.521 8.609 -10.602 1 85.88 26 ARG B N 1
ATOM 1495 C CA . ARG B 1 26 ? 2.789 8.047 -11.727 1 85.88 26 ARG B CA 1
ATOM 1496 C C . ARG B 1 26 ? 2.992 8.883 -12.984 1 85.88 26 ARG B C 1
ATOM 1498 O O . ARG B 1 26 ? 2.775 8.398 -14.102 1 85.88 26 ARG B O 1
ATOM 1505 N N . LYS B 1 27 ? 3.359 10.039 -12.789 1 81.25 27 LYS B N 1
ATOM 1506 C CA . LYS B 1 27 ? 3.451 10.93 -13.945 1 81.25 27 LYS B CA 1
ATOM 1507 C C . LYS B 1 27 ? 4.68 10.609 -14.789 1 81.25 27 LYS B C 1
ATOM 1509 O O . LYS B 1 27 ? 4.566 10.367 -15.992 1 81.25 27 LYS B O 1
ATOM 1514 N N . THR B 1 28 ? 5.867 10.617 -14.227 1 68.94 28 THR B N 1
ATOM 1515 C CA . THR B 1 28 ? 7.074 10.414 -15.016 1 68.94 28 THR B CA 1
ATOM 1516 C C . THR B 1 28 ? 7.637 9.016 -14.789 1 68.94 28 THR B C 1
ATOM 1518 O O . THR B 1 28 ? 8.477 8.547 -15.562 1 68.94 28 THR B O 1
ATOM 1521 N N . SER B 1 29 ? 7.129 8.305 -13.906 1 69.5 29 SER B N 1
ATOM 1522 C CA . SER B 1 29 ? 7.598 6.969 -13.547 1 69.5 29 SER B CA 1
ATOM 1523 C C . SER B 1 29 ? 9.062 6.988 -13.133 1 69.5 29 SER B C 1
ATOM 1525 O O . SER B 1 29 ? 9.773 5.992 -13.289 1 69.5 29 SER B O 1
ATOM 1527 N N . ARG B 1 30 ? 9.5 8.203 -12.648 1 82.56 30 ARG B N 1
ATOM 1528 C CA . ARG B 1 30 ? 10.93 8.328 -12.414 1 82.56 30 ARG B CA 1
ATOM 1529 C C . ARG B 1 30 ? 11.219 8.789 -10.984 1 82.56 30 ARG B C 1
ATOM 1531 O O . ARG B 1 30 ? 12.375 8.922 -10.594 1 82.56 30 ARG B O 1
ATOM 1538 N N . VAL B 1 31 ? 10.188 9.023 -10.289 1 88.88 31 VAL B N 1
ATOM 1539 C CA . VAL B 1 31 ? 10.43 9.484 -8.922 1 88.88 31 VAL B CA 1
ATOM 1540 C C . VAL B 1 31 ? 9.883 8.469 -7.926 1 88.88 31 VAL B C 1
ATOM 1542 O O . VAL B 1 31 ? 8.758 7.996 -8.07 1 88.88 31 VAL B O 1
ATOM 1545 N N . LEU B 1 32 ? 10.734 8.156 -6.949 1 92.5 32 LEU B N 1
ATOM 1546 C CA . LEU B 1 32 ? 10.43 7.211 -5.887 1 92.5 32 LEU B CA 1
ATOM 1547 C C . LEU B 1 32 ? 10.562 7.867 -4.516 1 92.5 32 LEU B C 1
ATOM 1549 O O . LEU B 1 32 ? 11.516 8.609 -4.266 1 92.5 32 LEU B O 1
ATOM 1553 N N . VAL B 1 33 ? 9.547 7.672 -3.695 1 94.75 33 VAL B N 1
ATOM 1554 C CA . VAL B 1 33 ? 9.664 8.102 -2.307 1 94.75 33 VAL B CA 1
ATOM 1555 C C . VAL B 1 33 ? 9.648 6.887 -1.385 1 94.75 33 VAL B C 1
ATOM 1557 O O . VAL B 1 33 ? 8.891 5.941 -1.606 1 94.75 33 VAL B O 1
ATOM 1560 N N . THR B 1 34 ? 10.539 6.871 -0.441 1 96.06 34 THR B N 1
ATOM 1561 C CA . THR B 1 34 ? 10.625 5.773 0.518 1 96.06 34 THR B CA 1
ATOM 1562 C C . THR B 1 34 ? 10.547 6.301 1.948 1 96.06 34 THR B C 1
ATOM 1564 O O . THR B 1 34 ? 10.961 7.43 2.223 1 96.06 34 THR B O 1
ATOM 1567 N N . GLY B 1 35 ? 9.953 5.539 2.826 1 96.81 35 GLY B N 1
ATOM 1568 C CA . GLY B 1 35 ? 9.938 5.789 4.258 1 96.81 35 GLY B CA 1
ATOM 1569 C C . GLY B 1 35 ? 10.555 4.664 5.066 1 96.81 35 GLY B C 1
ATOM 1570 O O . GLY B 1 35 ? 10.359 3.488 4.758 1 96.81 35 GLY B O 1
ATOM 1571 N N . GLY B 1 36 ? 11.266 5.055 6.07 1 96.38 36 GLY B N 1
ATOM 1572 C CA . GLY B 1 36 ? 12.039 4.039 6.77 1 96.38 36 GLY B CA 1
ATOM 1573 C C . GLY B 1 36 ? 11.844 4.082 8.273 1 96.38 36 GLY B C 1
ATOM 1574 O O . GLY B 1 36 ? 11.242 5.016 8.805 1 96.38 36 GLY B O 1
ATOM 1575 N N . GLU B 1 37 ? 12.352 3.039 8.82 1 97 37 GLU B N 1
ATOM 1576 C CA . GLU B 1 37 ? 12.438 2.945 10.273 1 97 37 GLU B CA 1
ATOM 1577 C C . GLU B 1 37 ? 13.422 3.969 10.836 1 97 37 GLU B C 1
ATOM 1579 O O . GLU B 1 37 ? 13.375 4.297 12.023 1 97 37 GLU B O 1
ATOM 1584 N N . ASP B 1 38 ? 14.297 4.547 10.055 1 95.19 38 ASP B N 1
ATOM 1585 C CA . ASP B 1 38 ? 15.312 5.523 10.445 1 95.19 38 ASP B CA 1
ATOM 1586 C C . ASP B 1 38 ? 14.734 6.934 10.484 1 95.19 38 ASP B C 1
ATOM 1588 O O . ASP B 1 38 ? 15.469 7.914 10.562 1 95.19 38 ASP B O 1
ATOM 1592 N N . HIS B 1 39 ? 13.461 7.059 10.336 1 95.94 39 HIS B N 1
ATOM 1593 C CA . HIS B 1 39 ? 12.695 8.297 10.438 1 95.94 39 HIS B CA 1
ATOM 1594 C C . HIS B 1 39 ? 12.867 9.156 9.188 1 95.94 39 HIS B C 1
ATOM 1596 O O . HIS B 1 39 ? 12.469 10.32 9.172 1 95.94 39 HIS B O 1
ATOM 1602 N N . LYS B 1 40 ? 13.414 8.594 8.156 1 94.06 40 LYS B N 1
ATOM 1603 C CA . LYS B 1 40 ? 13.695 9.383 6.961 1 94.06 40 LYS B CA 1
ATOM 1604 C C . LYS B 1 40 ? 12.664 9.109 5.867 1 94.06 40 LYS B C 1
ATOM 1606 O O . LYS B 1 40 ? 12.188 7.98 5.73 1 94.06 40 LYS B O 1
ATOM 1611 N N . VAL B 1 41 ? 12.359 10.125 5.168 1 95.31 41 VAL B N 1
ATOM 1612 C CA . VAL B 1 41 ? 11.664 10.062 3.883 1 95.31 41 VAL B CA 1
ATOM 1613 C C . VAL B 1 41 ? 12.609 10.5 2.766 1 95.31 41 VAL B C 1
ATOM 1615 O O . VAL B 1 41 ? 13.102 11.633 2.77 1 95.31 41 VAL B O 1
ATOM 1618 N N . ASN B 1 42 ? 12.906 9.625 1.871 1 93.62 42 ASN B N 1
ATOM 1619 C CA . ASN B 1 42 ? 13.867 9.914 0.812 1 93.62 42 ASN B CA 1
ATOM 1620 C C . ASN B 1 42 ? 13.211 9.914 -0.562 1 93.62 42 ASN B C 1
ATOM 1622 O O . ASN B 1 42 ? 12.336 9.086 -0.84 1 93.62 42 ASN B O 1
ATOM 1626 N N . LEU B 1 43 ? 13.656 10.82 -1.346 1 91.88 43 LEU B N 1
ATOM 1627 C CA . LEU B 1 43 ? 13.281 10.883 -2.754 1 91.88 43 LEU B CA 1
ATOM 1628 C C . LEU B 1 43 ? 14.414 10.375 -3.641 1 91.88 43 LEU B C 1
ATOM 1630 O O . LEU B 1 43 ? 15.578 10.688 -3.406 1 91.88 43 LEU B O 1
ATOM 1634 N N . TRP B 1 44 ? 14 9.586 -4.57 1 90.56 44 TRP B N 1
ATOM 1635 C CA . TRP B 1 44 ? 14.961 9.008 -5.508 1 90.56 44 TRP B CA 1
ATOM 1636 C C . TRP B 1 44 ? 14.523 9.258 -6.949 1 90.56 44 TRP B C 1
ATOM 1638 O O . TRP B 1 44 ? 13.328 9.273 -7.25 1 90.56 44 TRP B O 1
ATOM 1648 N N . ALA B 1 45 ? 15.539 9.461 -7.797 1 87.31 45 ALA B N 1
ATOM 1649 C CA . ALA B 1 45 ? 15.305 9.461 -9.234 1 87.31 45 ALA B CA 1
ATOM 1650 C C . ALA B 1 45 ? 15.68 8.109 -9.852 1 87.31 45 ALA B C 1
ATOM 1652 O O . ALA B 1 45 ? 16.859 7.758 -9.914 1 87.31 45 ALA B O 1
ATOM 1653 N N . ILE B 1 46 ? 14.68 7.422 -10.305 1 83.88 46 ILE B N 1
ATOM 1654 C CA . ILE B 1 46 ? 14.93 6.113 -10.898 1 83.88 46 ILE B CA 1
ATOM 1655 C C . ILE B 1 46 ? 15.758 6.273 -12.172 1 83.88 46 ILE B C 1
ATOM 1657 O O . ILE B 1 46 ? 15.461 7.129 -13.008 1 83.88 46 ILE B O 1
ATOM 1661 N N . GLY B 1 47 ? 16.703 5.492 -12.359 1 76.5 47 GLY B N 1
ATOM 1662 C CA . GLY B 1 47 ? 17.578 5.574 -13.516 1 76.5 47 GLY B CA 1
ATOM 1663 C C . GLY B 1 47 ? 18.75 6.516 -13.312 1 76.5 47 GLY B C 1
ATOM 1664 O O . GLY B 1 47 ? 19.625 6.617 -14.164 1 76.5 47 GLY B O 1
ATOM 1665 N N . LYS B 1 48 ? 18.75 7.336 -12.367 1 78.44 48 LYS B N 1
ATOM 1666 C CA . LYS B 1 48 ? 19.875 8.203 -12.008 1 78.44 48 LYS B CA 1
ATOM 1667 C C . LYS B 1 48 ? 20.453 7.824 -10.648 1 78.44 48 LYS B C 1
ATOM 1669 O O . LYS B 1 48 ? 20.062 8.391 -9.625 1 78.44 48 LYS B O 1
ATOM 1674 N N . PRO B 1 49 ? 21.516 7.02 -10.844 1 67.19 49 PRO B N 1
ATOM 1675 C CA . PRO B 1 49 ? 22.125 6.539 -9.602 1 67.19 49 PRO B CA 1
ATOM 1676 C C . PRO B 1 49 ? 22.688 7.672 -8.742 1 67.19 49 PRO B C 1
ATOM 1678 O O . PRO B 1 49 ? 23.156 8.68 -9.273 1 67.19 49 PRO B O 1
ATOM 1681 N N . ASN B 1 50 ? 22.344 7.898 -7.461 1 69.94 50 ASN B N 1
ATOM 1682 C CA . ASN B 1 50 ? 22.875 8.859 -6.5 1 69.94 50 ASN B CA 1
ATOM 1683 C C . ASN B 1 50 ? 21.969 10.086 -6.371 1 69.94 50 ASN B C 1
ATOM 1685 O O . ASN B 1 50 ? 22.344 11.078 -5.746 1 69.94 50 ASN B O 1
ATOM 1689 N N . SER B 1 51 ? 21.016 10.07 -7.16 1 74 51 SER B N 1
ATOM 1690 C CA . SER B 1 51 ? 20.062 11.18 -7.031 1 74 51 SER B CA 1
ATOM 1691 C C . SER B 1 51 ? 19.078 10.922 -5.906 1 74 51 SER B C 1
ATOM 1693 O O . SER B 1 51 ? 18 10.367 -6.137 1 74 51 SER B O 1
ATOM 1695 N N . ILE B 1 52 ? 19.578 11.258 -4.695 1 78.62 52 ILE B N 1
ATOM 1696 C CA . 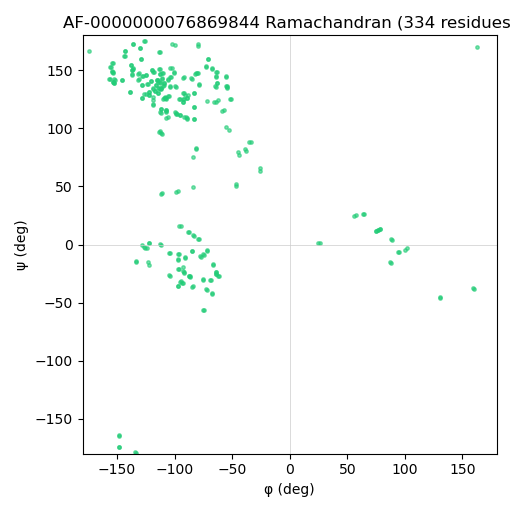ILE B 1 52 ? 18.75 11.078 -3.514 1 78.62 52 ILE B CA 1
ATOM 1697 C C . ILE B 1 52 ? 18.594 12.414 -2.779 1 78.62 52 ILE B C 1
ATOM 1699 O O . ILE B 1 52 ? 19.578 13.156 -2.637 1 78.62 52 ILE B O 1
ATOM 1703 N N . SER B 1 53 ? 17.391 12.758 -2.506 1 87 53 SER B N 1
ATOM 1704 C CA . SER B 1 53 ? 17.094 13.883 -1.62 1 87 53 SER B CA 1
ATOM 1705 C C . SER B 1 53 ? 16.312 13.422 -0.394 1 87 53 SER B C 1
ATOM 1707 O O . SER B 1 53 ? 15.328 12.688 -0.516 1 87 53 SER B O 1
ATOM 1709 N N . SER B 1 54 ? 16.797 13.75 0.764 1 88.75 54 SER B N 1
ATOM 1710 C CA . SER B 1 54 ? 16.094 13.406 1.994 1 88.75 54 SER B CA 1
ATOM 1711 C C . SER B 1 54 ? 15.141 14.523 2.408 1 88.75 54 SER B C 1
ATOM 1713 O O . SER B 1 54 ? 15.516 15.695 2.43 1 88.75 54 SER B O 1
ATOM 1715 N N . LEU B 1 55 ? 13.953 14.148 2.654 1 88.38 55 LEU B N 1
ATOM 1716 C CA . LEU B 1 55 ? 12.953 15.102 3.135 1 88.38 55 LEU B CA 1
ATOM 1717 C C . LEU B 1 55 ? 12.969 15.18 4.656 1 88.38 55 LEU B C 1
ATOM 1719 O O . LEU B 1 55 ? 12.609 14.219 5.34 1 88.38 55 LEU B O 1
ATOM 1723 N N . PRO B 1 56 ? 13.414 16.188 5.234 1 81.19 56 PRO B N 1
ATOM 1724 C CA . PRO B 1 56 ? 13.648 16.281 6.676 1 81.19 56 PRO B CA 1
ATOM 1725 C C . PRO B 1 56 ? 12.359 16.344 7.484 1 81.19 56 PRO B C 1
ATOM 1727 O O . PRO B 1 56 ? 11.289 16.625 6.934 1 81.19 56 PRO B O 1
ATOM 1730 N N . GLY B 1 57 ? 12.539 15.992 8.805 1 84.19 57 GLY B N 1
ATOM 1731 C CA . GLY B 1 57 ? 11.484 16.453 9.695 1 84.19 57 GLY B CA 1
ATOM 1732 C C . GLY B 1 57 ? 10.945 15.359 10.594 1 84.19 57 GLY B C 1
ATOM 1733 O O . GLY B 1 57 ? 10.727 15.578 11.781 1 84.19 57 GLY B O 1
ATOM 1734 N N . HIS B 1 58 ? 10.68 14.188 10.047 1 89.75 58 HIS B N 1
ATOM 1735 C CA . HIS B 1 58 ? 10.102 13.164 10.914 1 89.75 58 HIS B CA 1
ATOM 1736 C C . HIS B 1 58 ? 11.07 12.766 12.016 1 89.75 58 HIS B C 1
ATOM 1738 O O . HIS B 1 58 ? 12.289 12.766 11.812 1 89.75 58 HIS B O 1
ATOM 1744 N N . THR B 1 59 ? 10.555 12.414 13.141 1 93.5 59 THR B N 1
ATOM 1745 C CA . THR B 1 59 ? 11.367 12.047 14.297 1 93.5 59 THR B CA 1
ATOM 1746 C C . THR B 1 59 ? 11.039 10.633 14.766 1 93.5 59 THR B C 1
ATOM 1748 O O . THR B 1 59 ? 11.5 10.203 15.82 1 93.5 59 THR B O 1
ATOM 1751 N N . SER B 1 60 ? 10.188 10.016 14.125 1 96.62 60 SER B N 1
ATOM 1752 C CA . SER B 1 60 ? 9.852 8.617 14.383 1 96.62 60 SER B CA 1
ATOM 1753 C C . SER B 1 60 ? 9.727 7.832 13.078 1 96.62 60 SER B C 1
ATOM 1755 O O . SER B 1 60 ? 9.844 8.398 11.992 1 96.62 60 SER B O 1
ATOM 1757 N N . ALA B 1 61 ? 9.578 6.48 13.227 1 97.56 61 ALA B N 1
ATOM 1758 C CA . ALA B 1 61 ? 9.516 5.598 12.055 1 97.56 61 ALA B CA 1
ATOM 1759 C C . ALA B 1 61 ? 8.414 6.039 11.094 1 97.56 61 ALA B C 1
ATOM 1761 O O . ALA B 1 61 ? 7.32 6.406 11.523 1 97.56 61 ALA B O 1
ATOM 1762 N N . VAL B 1 62 ? 8.734 6.039 9.812 1 97.69 62 VAL B N 1
ATOM 1763 C CA . VAL B 1 62 ? 7.77 6.379 8.766 1 97.69 62 VAL B CA 1
ATOM 1764 C C . VAL B 1 62 ? 7.035 5.117 8.312 1 97.69 62 VAL B C 1
ATOM 1766 O O . VAL B 1 62 ? 7.668 4.148 7.879 1 97.69 62 VAL B O 1
ATOM 1769 N N . GLU B 1 63 ? 5.688 5.156 8.344 1 98 63 GLU B N 1
ATOM 1770 C CA . GLU B 1 63 ? 4.875 3.965 8.102 1 98 63 GLU B CA 1
ATOM 1771 C C . GLU B 1 63 ? 4.25 3.996 6.711 1 98 63 GLU B C 1
ATOM 1773 O O . GLU B 1 63 ? 3.936 2.949 6.141 1 98 63 GLU B O 1
ATOM 1778 N N . SER B 1 64 ? 4.059 5.082 6.219 1 98.19 64 SER B N 1
ATOM 1779 C CA . SER B 1 64 ? 3.393 5.242 4.93 1 98.19 64 SER B CA 1
ATOM 1780 C C . SER B 1 64 ? 3.826 6.527 4.238 1 98.19 64 SER B C 1
ATOM 1782 O O . SER B 1 64 ? 4.121 7.527 4.898 1 98.19 64 SER B O 1
ATOM 1784 N N . VAL B 1 65 ? 3.883 6.535 2.893 1 97.75 65 VAL B N 1
ATOM 1785 C CA . VAL B 1 65 ? 4.172 7.699 2.061 1 97.75 65 VAL B CA 1
ATOM 1786 C C . VAL B 1 65 ? 3.23 7.719 0.858 1 97.75 65 VAL B C 1
ATOM 1788 O O . VAL B 1 65 ? 2.711 6.68 0.45 1 97.75 65 VAL B O 1
ATOM 1791 N N . ALA B 1 66 ? 2.99 8.844 0.324 1 97.31 66 ALA B N 1
ATOM 1792 C CA . ALA B 1 66 ? 2.16 8.977 -0.871 1 97.31 66 ALA B CA 1
ATOM 1793 C C . ALA B 1 66 ? 2.502 10.25 -1.637 1 97.31 66 ALA B C 1
ATOM 1795 O O . ALA B 1 66 ? 2.912 11.25 -1.04 1 97.31 66 ALA B O 1
ATOM 1796 N N . PHE B 1 67 ? 2.266 10.18 -2.904 1 94.38 67 PHE B N 1
ATOM 1797 C CA . PHE B 1 67 ? 2.289 11.336 -3.793 1 94.38 67 PHE B CA 1
ATOM 1798 C C . PHE B 1 67 ? 0.875 11.828 -4.082 1 94.38 67 PHE B C 1
ATOM 1800 O O . PHE B 1 67 ? -0.051 11.023 -4.211 1 94.38 67 PHE B O 1
ATOM 1807 N N . ASP B 1 68 ? 0.891 13.094 -4.234 1 92.81 68 ASP B N 1
ATOM 1808 C CA . ASP B 1 68 ? -0.344 13.547 -4.867 1 92.81 68 ASP B CA 1
ATO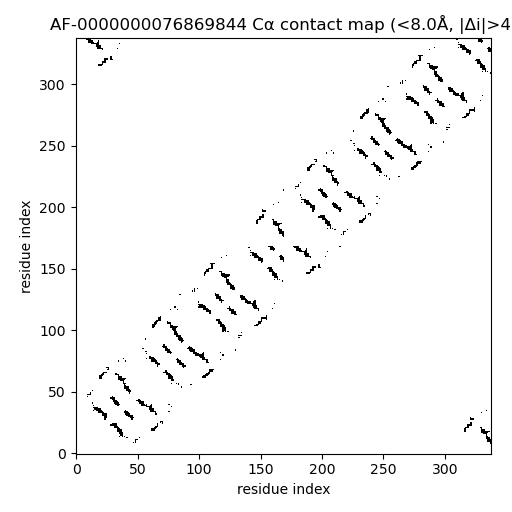M 1809 C C . ASP B 1 68 ? -0.311 13.312 -6.375 1 92.81 68 ASP B C 1
ATOM 1811 O O . ASP B 1 68 ? 0.722 12.93 -6.926 1 92.81 68 ASP B O 1
ATOM 1815 N N . SER B 1 69 ? -1.418 13.531 -7.023 1 89.69 69 SER B N 1
ATOM 1816 C CA . SER B 1 69 ? -1.555 13.188 -8.438 1 89.69 69 SER B CA 1
ATOM 1817 C C . SER B 1 69 ? -0.608 14.016 -9.297 1 89.69 69 SER B C 1
ATOM 1819 O O . SER B 1 69 ? -0.233 13.594 -10.391 1 89.69 69 SER B O 1
ATOM 1821 N N . THR B 1 70 ? -0.224 15.164 -8.844 1 87.75 70 THR B N 1
ATOM 1822 C CA . THR B 1 70 ? 0.67 16.031 -9.609 1 87.75 70 THR B CA 1
ATOM 1823 C C . THR B 1 70 ? 2.127 15.742 -9.258 1 87.75 70 THR B C 1
ATOM 1825 O O . THR B 1 70 ? 3.041 16.234 -9.922 1 87.75 70 THR B O 1
ATOM 1828 N N . GLU B 1 71 ? 2.344 14.992 -8.242 1 89.94 71 GLU B N 1
ATOM 1829 C CA . GLU B 1 71 ? 3.662 14.641 -7.719 1 89.94 71 GLU B CA 1
ATOM 1830 C C . GLU B 1 71 ? 4.406 15.875 -7.215 1 89.94 71 GLU B C 1
ATOM 1832 O O . GLU B 1 71 ? 5.633 15.961 -7.324 1 89.94 71 GLU B O 1
ATOM 1837 N N . VAL B 1 72 ? 3.672 16.828 -6.832 1 90 72 VAL B N 1
ATOM 1838 C CA . VAL B 1 72 ? 4.234 18.031 -6.238 1 90 72 VAL B CA 1
ATOM 1839 C C . VAL B 1 72 ? 4.27 17.891 -4.715 1 90 72 VAL B C 1
ATOM 1841 O O . VAL B 1 72 ? 5.184 18.406 -4.062 1 90 72 VAL B O 1
ATOM 1844 N N . PHE B 1 73 ? 3.305 17.203 -4.18 1 91.69 73 PHE B N 1
ATOM 1845 C CA . PHE B 1 73 ? 3.227 17.031 -2.734 1 91.69 73 PHE B CA 1
ATOM 1846 C C . PHE B 1 73 ? 3.51 15.594 -2.336 1 91.69 73 PHE B C 1
ATOM 1848 O O . PHE B 1 73 ? 3.092 14.656 -3.025 1 91.69 73 PHE B O 1
ATOM 1855 N N . VAL B 1 74 ? 4.199 15.453 -1.196 1 94.44 74 VAL B N 1
ATOM 1856 C CA . VAL B 1 74 ? 4.422 14.156 -0.559 1 94.44 74 VAL B CA 1
ATOM 1857 C C . VAL B 1 74 ? 3.959 14.211 0.896 1 94.44 74 VAL B C 1
ATOM 1859 O O . VAL B 1 74 ? 4.277 15.156 1.619 1 94.44 74 VAL B O 1
ATOM 1862 N N . ALA B 1 75 ? 3.156 13.258 1.274 1 96 75 ALA B N 1
ATOM 1863 C CA . ALA B 1 75 ? 2.756 13.109 2.672 1 96 75 ALA B CA 1
ATOM 1864 C C . ALA B 1 75 ? 3.334 11.828 3.275 1 96 75 ALA B C 1
ATOM 1866 O O . ALA B 1 75 ? 3.523 10.836 2.574 1 96 75 ALA B O 1
ATOM 1867 N N . ALA B 1 76 ? 3.646 11.883 4.523 1 97.5 76 ALA B N 1
ATOM 1868 C CA . ALA B 1 76 ? 4.16 10.719 5.242 1 97.5 76 ALA B CA 1
ATOM 1869 C C . ALA B 1 76 ? 3.545 10.617 6.633 1 97.5 76 ALA B C 1
ATOM 1871 O O . ALA B 1 76 ? 3.426 11.625 7.34 1 97.5 76 ALA B O 1
ATOM 1872 N N . GLY B 1 77 ? 3.078 9.438 6.949 1 97.94 77 GLY B N 1
ATOM 1873 C CA . GLY B 1 77 ? 2.605 9.148 8.289 1 97.94 77 GLY B CA 1
ATOM 1874 C C . GLY B 1 77 ? 3.627 8.406 9.133 1 97.94 77 GLY B C 1
ATOM 1875 O O . GLY B 1 77 ? 4.262 7.461 8.664 1 97.94 77 GLY B O 1
ATOM 1876 N N . ALA B 1 78 ? 3.758 8.836 10.352 1 97.81 78 ALA B N 1
ATOM 1877 C CA . ALA B 1 78 ? 4.801 8.289 11.211 1 97.81 78 ALA B CA 1
ATOM 1878 C C . ALA B 1 78 ? 4.191 7.496 12.367 1 97.81 78 ALA B C 1
ATOM 1880 O O . ALA B 1 78 ? 2.99 7.59 12.625 1 97.81 78 ALA B O 1
ATOM 1881 N N . ALA B 1 79 ? 5.039 6.723 13.023 1 97.75 79 ALA B N 1
ATOM 1882 C CA . ALA B 1 79 ? 4.656 5.906 14.172 1 97.75 79 ALA B CA 1
ATOM 1883 C C . ALA B 1 79 ? 4.215 6.781 15.344 1 97.75 79 ALA B C 1
ATOM 1885 O O . ALA B 1 79 ? 3.441 6.344 16.203 1 97.75 79 ALA B O 1
ATOM 1886 N N . SER B 1 80 ? 4.656 8.047 15.406 1 96 80 SER B N 1
ATOM 1887 C CA . SER B 1 80 ? 4.289 8.969 16.469 1 96 80 SER B CA 1
ATOM 1888 C C . SER B 1 80 ? 2.881 9.523 16.266 1 96 80 SER B C 1
ATOM 1890 O O . SER B 1 80 ? 2.33 10.18 17.141 1 96 80 SER B O 1
ATOM 1892 N N . GLY B 1 81 ? 2.348 9.242 15.109 1 96.69 81 GLY B N 1
ATOM 1893 C CA . GLY B 1 81 ? 1.057 9.82 14.781 1 96.69 81 GLY B CA 1
ATOM 1894 C C . GLY B 1 81 ? 1.167 11.117 14 1 96.69 81 GLY B C 1
ATOM 1895 O O . GLY B 1 81 ? 0.159 11.656 13.547 1 96.69 81 GLY B O 1
ATOM 1896 N N . THR B 1 82 ? 2.336 11.57 13.867 1 95.12 82 THR B N 1
ATOM 1897 C CA . THR B 1 82 ? 2.557 12.805 13.125 1 95.12 82 THR B CA 1
ATOM 1898 C C . THR B 1 82 ? 2.512 12.547 11.617 1 95.12 82 THR B C 1
ATOM 1900 O O . THR B 1 82 ? 3.057 11.555 11.141 1 95.12 82 THR B O 1
ATOM 1903 N N . VAL B 1 83 ? 1.854 13.445 10.938 1 95.69 83 VAL B N 1
ATOM 1904 C CA . VAL B 1 83 ? 1.875 13.461 9.484 1 95.69 83 VAL B CA 1
ATOM 1905 C C . VAL B 1 83 ? 2.635 14.688 8.984 1 95.69 83 VAL B C 1
ATOM 1907 O O . VAL B 1 83 ? 2.449 15.789 9.5 1 95.69 83 VAL B O 1
ATOM 1910 N N . LYS B 1 84 ? 3.49 14.508 8.062 1 94.62 84 LYS B N 1
ATOM 1911 C CA . LYS B 1 84 ? 4.18 15.641 7.449 1 94.62 84 LYS B CA 1
ATOM 1912 C C . LYS B 1 84 ? 3.873 15.727 5.957 1 94.62 84 LYS B C 1
ATOM 1914 O O . LYS B 1 84 ? 3.643 14.703 5.305 1 94.62 84 LYS B O 1
ATOM 1919 N N . LEU B 1 85 ? 3.871 16.938 5.531 1 94.31 85 LEU B N 1
ATOM 1920 C CA . LEU B 1 85 ? 3.592 17.25 4.133 1 94.31 85 LEU B CA 1
ATOM 1921 C C . LEU B 1 85 ? 4.684 18.141 3.547 1 94.31 85 LEU B C 1
ATOM 1923 O O . LEU B 1 85 ? 5.027 19.172 4.125 1 94.31 85 LEU B O 1
ATOM 1927 N N . TRP B 1 86 ? 5.246 17.734 2.463 1 93.12 86 TRP B N 1
ATOM 1928 C CA . TRP B 1 86 ? 6.262 18.516 1.76 1 93.12 86 TRP B CA 1
ATOM 1929 C C . TRP B 1 86 ? 5.746 19 0.41 1 93.12 86 TRP B C 1
ATOM 1931 O O . TRP B 1 86 ? 5.031 18.266 -0.285 1 93.12 86 TRP B O 1
ATOM 1941 N N . ASP B 1 87 ? 6.078 20.188 0.103 1 90.44 87 ASP B N 1
ATOM 1942 C CA . ASP B 1 87 ? 5.965 20.703 -1.256 1 90.44 87 ASP B CA 1
ATOM 1943 C C . ASP B 1 87 ? 7.289 20.578 -2.004 1 90.44 87 ASP B C 1
ATOM 1945 O O . ASP B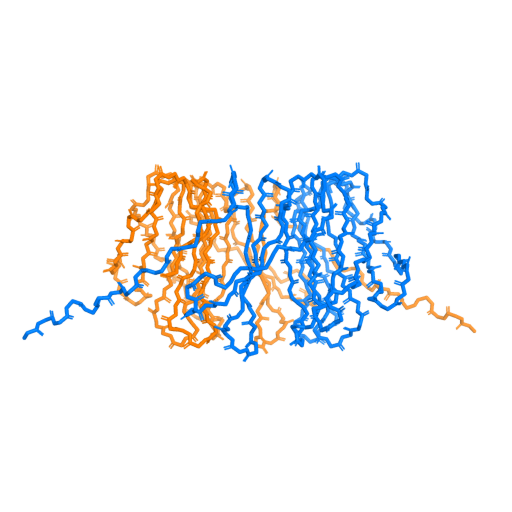 1 87 ? 8.25 21.281 -1.699 1 90.44 87 ASP B O 1
ATOM 1949 N N . LEU B 1 88 ? 7.371 19.703 -3.023 1 86.94 88 LEU B N 1
ATOM 1950 C CA . LEU B 1 88 ? 8.617 19.359 -3.697 1 86.94 88 LEU B CA 1
ATOM 1951 C C . LEU B 1 88 ? 9.055 20.484 -4.637 1 86.94 88 LEU B C 1
ATOM 1953 O O . LEU B 1 88 ? 10.234 20.562 -5 1 86.94 88 LEU B O 1
ATOM 1957 N N . GLU B 1 89 ? 8.125 21.141 -5.117 1 84.12 89 GLU B N 1
ATOM 1958 C CA . GLU B 1 89 ? 8.477 22.25 -5.996 1 84.12 89 GLU B CA 1
ATOM 1959 C C . GLU B 1 89 ? 9.07 23.406 -5.203 1 84.12 89 GLU B C 1
ATOM 1961 O O . GLU B 1 89 ? 10 24.078 -5.664 1 84.12 89 GLU B O 1
ATOM 1966 N N . GLU B 1 90 ? 8.5 23.609 -4.086 1 78.12 90 GLU B N 1
ATOM 1967 C CA . GLU B 1 90 ? 9.039 24.688 -3.26 1 78.12 90 GLU B CA 1
ATOM 1968 C C . GLU B 1 90 ? 10.055 24.156 -2.252 1 78.12 90 GLU B C 1
ATOM 1970 O O . GLU B 1 90 ? 10.656 24.938 -1.509 1 78.12 90 GLU B O 1
ATOM 1975 N N . ALA B 1 91 ? 10.609 22.953 -2.361 1 64.19 91 ALA B N 1
ATOM 1976 C CA . ALA B 1 91 ? 11.57 22.156 -1.612 1 64.19 91 ALA B CA 1
ATOM 1977 C C . ALA B 1 91 ? 11.586 22.547 -0.138 1 64.19 91 ALA B C 1
ATOM 1979 O O . ALA B 1 91 ? 12.352 22 0.653 1 64.19 91 ALA B O 1
ATOM 1980 N N . LYS B 1 92 ? 10.742 23.516 0.307 1 64 92 LYS B N 1
ATOM 1981 C CA . LYS B 1 92 ? 10.977 24.047 1.647 1 64 92 LYS B CA 1
ATOM 1982 C C . LYS B 1 92 ? 9.703 24.016 2.486 1 64 92 LYS B C 1
ATOM 1984 O O . LYS B 1 92 ? 9.75 24.219 3.699 1 64 92 LYS B O 1
ATOM 1989 N N . ILE B 1 93 ? 8.625 23.531 1.852 1 64.44 93 ILE B N 1
ATOM 1990 C CA . ILE B 1 93 ? 7.488 23.688 2.748 1 64.44 93 ILE B CA 1
ATOM 1991 C C . ILE B 1 93 ? 7.098 22.328 3.326 1 64.44 93 ILE B C 1
ATOM 1993 O O . ILE B 1 93 ? 6.785 21.391 2.58 1 64.44 93 ILE B O 1
ATOM 1997 N N . VAL B 1 94 ? 7.422 22.312 4.629 1 76.81 94 VAL B N 1
ATOM 1998 C CA . VAL B 1 94 ? 7.008 21.125 5.379 1 76.81 94 VAL B CA 1
ATOM 1999 C C . VAL B 1 94 ? 5.938 21.516 6.398 1 76.81 94 VAL B C 1
ATOM 2001 O O . VAL B 1 94 ? 6.148 22.406 7.219 1 76.81 94 VAL B O 1
ATOM 2004 N N . ARG B 1 95 ? 4.824 21 6.152 1 88.81 95 ARG B N 1
ATOM 2005 C CA . ARG B 1 95 ? 3.814 21.109 7.199 1 88.81 95 ARG B CA 1
ATOM 2006 C C . ARG B 1 95 ? 3.842 19.891 8.109 1 88.81 95 ARG B C 1
ATOM 2008 O O . ARG B 1 95 ? 3.998 18.75 7.641 1 88.81 95 ARG B O 1
ATOM 2015 N N . THR B 1 96 ? 3.877 20.188 9.398 1 90.44 96 THR B N 1
ATOM 2016 C CA . THR B 1 96 ? 3.748 19.156 10.414 1 90.44 96 THR B CA 1
ATOM 2017 C C . THR B 1 96 ? 2.322 19.094 10.953 1 90.44 96 THR B C 1
ATOM 2019 O O . THR B 1 96 ? 1.843 20.062 11.562 1 90.44 96 THR B O 1
ATOM 2022 N N . LEU B 1 97 ? 1.675 18.078 10.711 1 89.31 97 LEU B N 1
ATOM 2023 C CA . LEU B 1 97 ? 0.265 17.906 11.047 1 89.31 97 LEU B CA 1
ATOM 2024 C C . LEU B 1 97 ? 0.095 16.938 12.211 1 89.31 97 LEU B C 1
ATOM 2026 O O . LEU B 1 97 ? 0.463 15.758 12.102 1 89.31 97 LEU B O 1
ATOM 2030 N N . THR B 1 98 ? -0.418 17.516 13.258 1 90 98 THR B N 1
ATOM 2031 C CA . THR B 1 98 ? -0.595 16.75 14.492 1 90 98 THR B CA 1
ATOM 2032 C C . THR B 1 98 ? -2.076 16.562 14.805 1 90 98 THR B C 1
ATOM 2034 O O . THR B 1 98 ? -2.91 17.359 14.375 1 90 98 THR B O 1
ATOM 2037 N N . GLY B 1 99 ? -2.312 15.445 15.484 1 89.62 99 GLY B N 1
ATOM 2038 C CA . GLY B 1 99 ? -3.697 15.195 15.852 1 89.62 99 GLY B CA 1
ATOM 2039 C C . GLY B 1 99 ? -3.973 13.734 16.156 1 89.62 99 GLY B C 1
ATOM 2040 O O . GLY B 1 99 ? -4.805 13.422 17.016 1 89.62 99 GLY B O 1
ATOM 2041 N N . HIS B 1 100 ? -3.35 12.906 15.422 1 94.5 100 HIS B N 1
ATOM 2042 C CA . HIS B 1 100 ? -3.457 11.492 15.773 1 94.5 100 HIS B CA 1
ATOM 2043 C C . HIS B 1 100 ? -2.766 11.195 17.094 1 94.5 100 HIS B C 1
ATOM 2045 O O . HIS B 1 100 ? -1.74 11.805 17.422 1 94.5 100 HIS B O 1
ATOM 2051 N N . ARG B 1 101 ? -3.193 10.227 17.812 1 95.25 101 ARG B N 1
ATOM 2052 C CA . ARG B 1 101 ? -2.668 9.898 19.141 1 95.25 101 ARG B CA 1
ATOM 2053 C C . ARG B 1 101 ? -1.913 8.578 19.125 1 95.25 101 ARG B C 1
ATOM 2055 O O . ARG B 1 101 ? -1.478 8.086 20.156 1 95.25 101 ARG B O 1
ATOM 2062 N N . SER B 1 102 ? -1.856 7.992 18.016 1 97.38 102 SER B N 1
ATOM 2063 C CA . SER B 1 102 ? -1.135 6.742 17.797 1 97.38 102 SER B CA 1
ATOM 2064 C C . SER B 1 102 ? -0.583 6.66 16.375 1 97.38 102 SER B C 1
ATOM 2066 O O . SER B 1 102 ? -0.586 7.652 15.641 1 97.38 102 SER B O 1
ATOM 2068 N N . ASN B 1 103 ? -0.019 5.516 16.031 1 97.44 103 ASN B N 1
ATOM 2069 C CA . ASN B 1 103 ? 0.65 5.285 14.766 1 97.44 103 ASN B CA 1
ATOM 2070 C C . ASN B 1 103 ? -0.233 5.684 13.586 1 97.44 103 ASN B C 1
ATOM 2072 O O . ASN B 1 103 ? -1.389 5.266 13.5 1 97.44 103 ASN B O 1
ATOM 2076 N N . CYS B 1 104 ? 0.272 6.516 12.75 1 97.81 104 CYS B N 1
ATOM 2077 C CA . CYS B 1 104 ? -0.348 6.762 11.453 1 97.81 104 CYS B CA 1
ATOM 2078 C C . CYS B 1 104 ? 0.066 5.703 10.438 1 97.81 104 CYS B C 1
ATOM 2080 O O . CYS B 1 104 ? 1.179 5.746 9.906 1 97.81 104 CYS B O 1
ATOM 2082 N N . MET B 1 105 ? -0.818 4.82 10.07 1 97.69 105 MET B N 1
ATOM 2083 C CA . MET B 1 105 ? -0.476 3.609 9.336 1 97.69 105 MET B CA 1
ATOM 2084 C C . MET B 1 105 ? -0.585 3.838 7.832 1 97.69 105 MET B C 1
ATOM 2086 O O . MET B 1 105 ? 0.016 3.107 7.043 1 97.69 105 MET B O 1
ATOM 2090 N N . SER B 1 106 ? -1.394 4.805 7.48 1 98.38 106 SER B N 1
ATOM 2091 C CA . SER B 1 106 ? -1.671 4.965 6.059 1 98.38 106 SER B CA 1
ATOM 2092 C C . SER B 1 106 ? -2.004 6.41 5.715 1 98.38 106 SER B C 1
ATOM 2094 O O . SER B 1 106 ? -2.689 7.094 6.48 1 98.38 106 SER B O 1
ATOM 2096 N N . VAL B 1 107 ? -1.554 6.926 4.574 1 98.06 107 VAL B N 1
ATOM 2097 C CA . VAL B 1 107 ? -1.925 8.211 3.984 1 98.06 107 VAL B CA 1
ATOM 2098 C C . VAL B 1 107 ? -2.279 8.016 2.512 1 98.06 107 VAL B C 1
ATOM 2100 O O . VAL B 1 107 ? -1.765 7.109 1.855 1 98.06 107 VAL B O 1
ATOM 2103 N N . ASP B 1 108 ? -3.148 8.758 2.057 1 97.81 108 ASP B N 1
ATOM 2104 C CA . ASP B 1 108 ? -3.539 8.734 0.651 1 97.81 108 ASP B CA 1
ATOM 2105 C C . ASP B 1 108 ? -4.098 10.086 0.209 1 97.81 108 ASP B C 1
ATOM 2107 O O . ASP B 1 108 ? -4.84 10.727 0.952 1 97.81 108 ASP B O 1
ATOM 2111 N N . PHE B 1 109 ? -3.742 10.5 -1.008 1 96.12 109 PHE B N 1
ATOM 2112 C CA . PHE B 1 109 ? -4.188 11.789 -1.521 1 96.12 109 PHE B CA 1
ATOM 2113 C C . PHE B 1 109 ? -5.484 11.633 -2.309 1 96.12 109 PHE B C 1
ATOM 2115 O O . PHE B 1 109 ? -5.676 10.641 -3.016 1 96.12 109 PHE B O 1
ATOM 2122 N N . HIS B 1 110 ? -6.281 12.641 -2.15 1 94.5 110 HIS B N 1
ATOM 2123 C CA . HIS B 1 110 ? -7.418 12.742 -3.059 1 94.5 110 HIS B CA 1
ATOM 2124 C C . HIS B 1 110 ? -6.957 12.922 -4.5 1 94.5 110 HIS B C 1
ATOM 2126 O O . HIS B 1 110 ? -6.02 13.68 -4.762 1 94.5 110 HIS B O 1
ATOM 2132 N N . PRO B 1 111 ? -7.621 12.258 -5.387 1 91.62 111 PRO B N 1
ATOM 2133 C CA . PRO B 1 111 ? -7.105 12.273 -6.758 1 91.62 111 PRO B CA 1
ATOM 2134 C C . PRO B 1 111 ? -7.25 13.633 -7.426 1 91.62 111 PRO B C 1
ATOM 2136 O O . PRO B 1 111 ? -6.473 13.977 -8.32 1 91.62 111 PRO B O 1
ATOM 2139 N N . PHE B 1 112 ? -8.219 14.383 -7.09 1 88.31 112 PHE B N 1
ATOM 2140 C CA . PHE B 1 112 ? -8.469 15.625 -7.809 1 88.31 112 PHE B CA 1
ATOM 2141 C C . PHE B 1 112 ? -8.453 16.812 -6.855 1 88.31 112 PHE B C 1
ATOM 2143 O O . PHE B 1 112 ? -8.367 17.969 -7.293 1 88.31 112 PHE B O 1
ATOM 2150 N N . GLY B 1 113 ? -8.523 16.609 -5.629 1 80.31 113 GLY B N 1
ATOM 2151 C CA . GLY B 1 113 ? -8.664 17.703 -4.676 1 80.31 113 GLY B CA 1
ATOM 2152 C C . GLY B 1 113 ? -7.363 18.047 -3.969 1 80.31 113 GLY B C 1
ATOM 2153 O O . GLY B 1 113 ? -6.355 17.359 -4.152 1 80.31 113 GLY B O 1
ATOM 2154 N N . GLU B 1 114 ? -7.453 19.109 -3.234 1 88.06 114 GLU B N 1
ATOM 2155 C CA . GLU B 1 114 ? -6.289 19.562 -2.473 1 88.06 114 GLU B CA 1
ATOM 2156 C C . GLU B 1 114 ? -6.375 19.109 -1.019 1 88.06 114 GLU B C 1
ATOM 2158 O O . GLU B 1 114 ? -6.164 19.906 -0.102 1 88.06 114 GLU B O 1
ATOM 2163 N N . PHE B 1 115 ? -6.723 17.875 -0.856 1 92.75 115 PHE B N 1
ATOM 2164 C CA . PHE B 1 115 ? -6.719 17.297 0.483 1 92.75 115 PHE B CA 1
ATOM 2165 C C . PHE B 1 115 ? -6.254 15.852 0.444 1 92.75 115 PHE B C 1
ATOM 2167 O O . PHE B 1 115 ? -6.102 15.266 -0.633 1 92.75 115 PHE B O 1
ATOM 2174 N N . PHE B 1 116 ? -5.875 15.328 1.541 1 94.94 116 PHE B N 1
ATOM 2175 C CA . PHE B 1 116 ? -5.465 13.938 1.703 1 94.94 116 PHE B CA 1
ATOM 2176 C C . PHE B 1 116 ? -5.934 13.383 3.047 1 94.94 116 PHE B C 1
ATOM 2178 O O . PHE B 1 116 ? -6.457 14.133 3.879 1 94.94 116 PHE B O 1
ATOM 2185 N N . ALA B 1 117 ? -5.863 12.07 3.178 1 96.25 117 ALA B N 1
ATOM 2186 C CA . ALA B 1 117 ? -6.363 11.398 4.375 1 96.25 117 ALA B CA 1
ATOM 2187 C C . ALA B 1 117 ? -5.25 10.633 5.082 1 96.25 117 ALA B C 1
ATOM 2189 O O . ALA B 1 117 ? -4.273 10.227 4.449 1 96.25 117 ALA B O 1
ATOM 2190 N N . SER B 1 118 ? -5.383 10.523 6.355 1 97.69 118 SER B N 1
ATOM 2191 C CA . SER B 1 118 ? -4.527 9.672 7.168 1 97.69 118 SER B CA 1
ATOM 2192 C C . SER B 1 118 ? -5.352 8.742 8.055 1 97.69 118 SER B C 1
ATOM 2194 O O . SER B 1 118 ? -6.41 9.133 8.555 1 97.69 118 SER B O 1
ATOM 2196 N N . GLY B 1 119 ? -4.949 7.477 8.148 1 97.75 119 GLY B N 1
ATOM 2197 C CA . GLY B 1 119 ? -5.52 6.5 9.062 1 97.75 119 GLY B CA 1
ATOM 2198 C C . GLY B 1 119 ? -4.559 6.082 10.164 1 97.75 119 GLY B C 1
ATOM 2199 O O . GLY B 1 119 ? -3.381 5.828 9.898 1 97.75 119 GLY B O 1
ATOM 2200 N N . SER B 1 120 ? -5.07 6.035 11.367 1 98.31 120 SER B N 1
ATOM 2201 C CA . SER B 1 120 ? -4.211 5.816 12.523 1 98.31 120 SER B CA 1
ATOM 2202 C C . SER B 1 120 ? -4.742 4.691 13.406 1 98.31 120 SER B C 1
ATOM 2204 O O . SER B 1 120 ? -5.93 4.359 13.344 1 98.31 120 SER B O 1
ATOM 2206 N N . LEU B 1 121 ? -3.855 4.164 14.188 1 97.44 121 LEU B N 1
ATOM 2207 C CA . LEU B 1 121 ? -4.23 3.156 15.18 1 97.44 121 LEU B CA 1
ATOM 2208 C C . LEU B 1 121 ? -5.016 3.787 16.328 1 97.44 121 LEU B C 1
ATOM 2210 O O . LEU B 1 121 ? -5.559 3.078 17.172 1 97.44 121 LEU B O 1
ATOM 2214 N N . ASP B 1 122 ? -5.168 5.152 16.359 1 96.69 122 ASP B N 1
ATOM 2215 C CA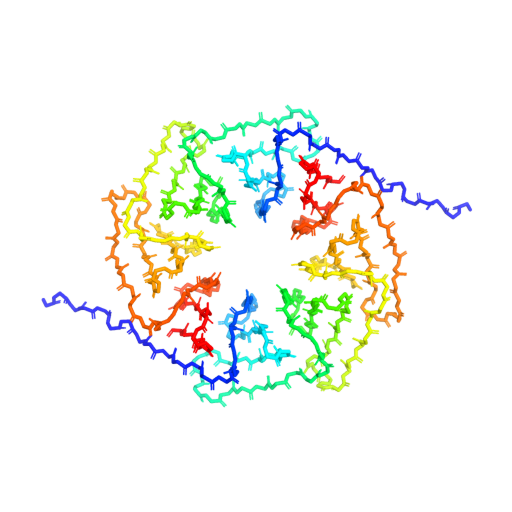 . ASP B 1 122 ? -6.016 5.809 17.344 1 96.69 122 ASP B CA 1
ATOM 2216 C C . ASP B 1 122 ? -7.488 5.715 16.953 1 96.69 122 ASP B C 1
ATOM 2218 O O . ASP B 1 122 ? -8.336 6.402 17.531 1 96.69 122 ASP B O 1
ATOM 2222 N N . THR B 1 123 ? -7.793 5.012 15.891 1 95.12 123 THR B N 1
ATOM 2223 C CA . THR B 1 123 ? -9.133 4.645 15.445 1 95.12 123 THR B CA 1
ATOM 2224 C C . THR B 1 123 ? -9.719 5.727 14.547 1 95.12 123 THR B C 1
ATOM 2226 O O . THR B 1 123 ? -10.867 5.617 14.102 1 95.12 123 THR B O 1
ATOM 2229 N N . ASN B 1 124 ? -8.961 6.664 14.273 1 93.88 124 ASN B N 1
ATOM 2230 C CA . ASN B 1 124 ? -9.508 7.793 13.523 1 93.88 124 ASN B CA 1
ATOM 2231 C C . ASN B 1 124 ? -8.93 7.855 12.109 1 93.88 124 ASN B C 1
ATOM 2233 O O . ASN B 1 124 ? -7.777 7.48 11.891 1 93.88 124 ASN B O 1
ATOM 2237 N N . LEU B 1 125 ? -9.82 8.336 11.242 1 94.5 125 LEU B N 1
ATOM 2238 C CA . LEU B 1 125 ? -9.422 8.82 9.922 1 94.5 125 LEU B CA 1
ATOM 2239 C C . LEU B 1 125 ? -9.508 10.344 9.852 1 94.5 125 LEU B C 1
ATOM 2241 O O . LEU B 1 125 ? -10.547 10.922 10.18 1 94.5 125 LEU B O 1
ATOM 2245 N N . LYS B 1 126 ? -8.43 10.953 9.484 1 95.06 126 LYS B N 1
ATOM 2246 C CA . LYS B 1 126 ? -8.422 12.406 9.391 1 95.06 126 LYS B CA 1
ATOM 2247 C C . LYS B 1 126 ? -8.234 12.867 7.945 1 95.06 126 LYS B C 1
ATOM 2249 O O . LYS B 1 126 ? -7.457 12.266 7.195 1 95.06 126 LYS B O 1
ATOM 2254 N N . ILE B 1 127 ? -8.969 13.898 7.633 1 94.25 127 ILE B N 1
ATOM 2255 C CA . ILE B 1 127 ? -8.836 14.57 6.34 1 94.25 127 ILE B CA 1
ATOM 2256 C C . ILE B 1 127 ? -8.102 15.891 6.512 1 94.25 127 ILE B C 1
ATOM 2258 O O . ILE B 1 127 ? -8.484 16.719 7.348 1 94.25 127 ILE B O 1
ATOM 2262 N N . TRP B 1 128 ? -7.062 16.062 5.695 1 94.19 128 TRP B N 1
ATOM 2263 C CA . TRP B 1 128 ? -6.199 17.234 5.809 1 94.19 128 TRP B CA 1
ATOM 2264 C C . TRP B 1 128 ? -6.277 18.094 4.551 1 94.19 128 TRP B C 1
ATOM 2266 O O . TRP B 1 128 ? -6.289 17.562 3.434 1 94.19 128 TRP B O 1
ATOM 2276 N N . ASP B 1 129 ? -6.34 19.406 4.777 1 90.38 129 ASP B N 1
ATOM 2277 C CA . ASP B 1 129 ? -6.211 20.344 3.662 1 90.38 129 ASP B CA 1
ATOM 2278 C C . ASP B 1 129 ? -4.746 20.594 3.328 1 90.38 129 ASP B C 1
ATOM 2280 O O . ASP B 1 129 ? -3.947 20.906 4.215 1 90.38 129 ASP B O 1
ATOM 2284 N N . ILE B 1 130 ? -4.383 20.5 2.123 1 87.12 130 ILE B N 1
ATOM 2285 C CA . ILE B 1 130 ? -2.994 20.641 1.702 1 87.12 130 ILE B CA 1
ATOM 2286 C C . ILE B 1 130 ? -2.533 22.078 1.909 1 87.12 130 ILE B C 1
ATOM 2288 O O . ILE B 1 130 ? -1.395 22.328 2.316 1 87.12 130 ILE B O 1
ATOM 2292 N N . ARG B 1 131 ? -3.35 23.016 1.567 1 79.06 131 ARG B N 1
ATOM 2293 C CA . ARG B 1 131 ? -2.934 24.422 1.568 1 79.06 131 ARG B CA 1
ATOM 2294 C C . ARG B 1 131 ? -3.258 25.078 2.902 1 79.06 131 ARG B C 1
ATOM 2296 O O . ARG B 1 131 ? -2.684 26.125 3.238 1 79.06 131 ARG B O 1
ATOM 2303 N N . ARG B 1 132 ? -4.203 24.5 3.602 1 74.25 132 ARG B N 1
ATOM 2304 C CA . ARG B 1 132 ? -4.547 25.094 4.891 1 74.25 132 ARG B CA 1
ATOM 2305 C C . ARG B 1 132 ? -3.92 24.297 6.035 1 74.25 132 ARG B C 1
ATOM 2307 O O . ARG B 1 132 ? -3.52 23.156 5.859 1 74.25 132 ARG B O 1
ATOM 2314 N N . LYS B 1 133 ? -3.686 25.094 7.102 1 64.88 133 LYS B N 1
ATOM 2315 C CA . LYS B 1 133 ? -2.988 24.484 8.227 1 64.88 133 LYS B CA 1
ATOM 2316 C C . LYS B 1 133 ? -3.961 23.734 9.133 1 64.88 133 LYS B C 1
ATOM 2318 O O . LYS B 1 133 ? -4.551 24.312 10.047 1 64.88 133 LYS B O 1
ATOM 2323 N N . GLY B 1 134 ? -4.418 22.438 8.586 1 76.62 134 GLY B N 1
ATOM 2324 C CA . GLY B 1 134 ? -5.141 21.734 9.633 1 76.62 134 GLY B CA 1
ATOM 2325 C C . GLY B 1 134 ? -6.016 20.609 9.102 1 76.62 134 GLY B C 1
ATOM 2326 O O . GLY B 1 134 ? -6.109 20.406 7.891 1 76.62 134 GLY B O 1
ATOM 2327 N N . CYS B 1 135 ? -6.473 19.875 10.078 1 86.31 135 CYS B N 1
ATOM 2328 C CA . CYS B 1 135 ? -7.434 18.797 9.844 1 86.31 135 CYS B CA 1
ATOM 2329 C C . CYS B 1 135 ? -8.805 19.375 9.5 1 86.31 135 CYS B C 1
ATOM 2331 O O . CYS B 1 135 ? -9.32 20.234 10.211 1 86.31 135 CYS B O 1
ATOM 2333 N N . ILE B 1 136 ? -9.359 19 8.336 1 87.25 136 ILE B N 1
ATOM 2334 C CA . ILE B 1 136 ? -10.648 19.484 7.863 1 87.25 136 ILE B CA 1
ATOM 2335 C C . ILE B 1 136 ? -11.766 18.641 8.484 1 87.25 136 ILE B C 1
ATOM 2337 O O . ILE B 1 136 ? -12.859 19.156 8.742 1 87.25 136 ILE B O 1
ATOM 2341 N N . HIS B 1 137 ? -11.531 17.391 8.656 1 88.56 137 HIS B N 1
ATOM 2342 C CA . HIS B 1 137 ? -12.547 16.484 9.148 1 88.56 137 HIS B CA 1
ATOM 2343 C C . HIS B 1 137 ? -11.914 15.25 9.797 1 88.56 137 HIS B C 1
ATOM 2345 O O . HIS B 1 137 ? -10.867 14.781 9.359 1 88.56 137 HIS B O 1
ATOM 2351 N N . THR B 1 138 ? -12.484 14.781 10.844 1 91.56 138 THR B N 1
ATOM 2352 C CA . THR B 1 138 ? -12.109 13.531 11.484 1 91.56 138 THR B CA 1
ATOM 2353 C C . THR B 1 138 ? -13.273 12.547 11.484 1 91.56 138 THR B C 1
ATOM 2355 O O . THR B 1 138 ? -14.359 12.859 11.977 1 91.56 138 THR B O 1
ATOM 2358 N N . TYR B 1 139 ? -13.062 11.422 10.875 1 87.25 139 TYR B N 1
ATOM 2359 C CA . TYR B 1 139 ? -14.047 10.344 10.914 1 87.25 139 TYR B CA 1
ATOM 2360 C C . TYR B 1 139 ? -13.773 9.391 12.07 1 87.25 139 TYR B C 1
ATOM 2362 O O . TYR B 1 139 ? -12.68 8.836 12.18 1 87.25 139 TYR B O 1
ATOM 2370 N N . LYS B 1 140 ? -14.734 9.109 12.977 1 86.19 140 LYS B N 1
ATOM 2371 C CA . LYS B 1 140 ? -14.609 8.266 14.164 1 86.19 140 LYS B CA 1
ATOM 2372 C C . LYS B 1 140 ? -15.43 6.988 14.016 1 86.19 140 LYS B C 1
ATOM 2374 O O . LYS B 1 140 ? -15.984 6.48 14.992 1 86.19 140 LYS B O 1
ATOM 2379 N N . GLY B 1 141 ? -15.438 6.355 12.984 1 83 141 GLY B N 1
ATOM 2380 C CA . GLY B 1 141 ? -16.281 5.203 12.734 1 83 141 GLY B CA 1
ATOM 2381 C C . GLY B 1 141 ? -15.68 3.898 13.211 1 83 141 GLY B C 1
ATOM 2382 O O . GLY B 1 141 ? -16.391 2.977 13.602 1 83 141 GLY B O 1
ATOM 2383 N N . HIS B 1 142 ? -14.414 3.748 13.297 1 91.94 142 HIS B N 1
ATOM 2384 C CA . HIS B 1 142 ? -13.75 2.514 13.703 1 91.94 142 HIS B CA 1
ATOM 2385 C C . HIS B 1 142 ? -13.625 2.418 15.219 1 91.94 142 HIS B C 1
ATOM 2387 O O . HIS B 1 142 ? -13.445 3.434 15.891 1 91.94 142 HIS B O 1
ATOM 2393 N N . THR B 1 143 ? -13.758 1.253 15.781 1 94.5 143 THR B N 1
ATOM 2394 C CA . THR B 1 143 ? -13.648 1.033 17.219 1 94.5 143 THR B CA 1
ATOM 2395 C C . THR B 1 143 ? -12.25 0.547 17.594 1 94.5 143 THR B C 1
ATOM 2397 O O . THR B 1 143 ? -11.906 0.494 18.781 1 94.5 143 THR B O 1
ATOM 2400 N N . ARG B 1 144 ? -11.508 0.154 16.625 1 96.19 144 ARG B N 1
ATOM 2401 C CA . ARG B 1 144 ? -10.094 -0.185 16.766 1 96.19 144 ARG B CA 1
ATOM 2402 C C . ARG B 1 144 ? -9.266 0.449 15.664 1 96.19 144 ARG B C 1
ATOM 2404 O O . ARG B 1 144 ? -9.789 1.201 14.836 1 96.19 144 ARG B O 1
ATOM 2411 N N . GLY B 1 145 ? -7.938 0.192 15.68 1 96.81 145 GLY B N 1
ATOM 2412 C CA . GLY B 1 145 ? -6.984 0.88 14.82 1 96.81 145 GLY B CA 1
ATOM 2413 C C . GLY B 1 145 ? -7.328 0.783 13.352 1 96.81 145 GLY B C 1
ATOM 2414 O O . GLY B 1 145 ? -7.793 -0.258 12.883 1 96.81 145 GLY B O 1
ATOM 2415 N N . VAL B 1 146 ? -7.07 1.795 12.594 1 96.69 146 VAL B N 1
ATOM 2416 C CA . VAL B 1 146 ? -7.219 1.838 11.141 1 96.69 146 VAL B CA 1
ATOM 2417 C C . VAL B 1 146 ? -5.895 1.467 10.477 1 96.69 146 VAL B C 1
ATOM 2419 O O . VAL B 1 146 ? -4.887 2.154 10.656 1 96.69 146 VAL B O 1
ATOM 2422 N N . ASN B 1 147 ? -5.871 0.463 9.656 1 97.06 147 ASN B N 1
ATOM 2423 C CA . ASN B 1 147 ? -4.645 -0.05 9.062 1 97.06 147 ASN B CA 1
ATOM 2424 C C . ASN B 1 147 ? -4.422 0.514 7.66 1 97.06 147 ASN B C 1
ATOM 2426 O O . ASN B 1 147 ? -3.279 0.726 7.242 1 97.06 147 ASN B O 1
ATOM 2430 N N . ALA B 1 148 ? -5.453 0.699 6.965 1 97.31 148 ALA B N 1
ATOM 2431 C CA . ALA B 1 148 ? -5.332 1.075 5.559 1 97.31 148 ALA B CA 1
ATOM 2432 C C . ALA B 1 148 ? -6.465 2.01 5.141 1 97.31 148 ALA B C 1
ATOM 2434 O O . ALA B 1 148 ? -7.609 1.834 5.559 1 97.31 148 ALA B O 1
ATOM 2435 N N . ILE B 1 149 ? -6.148 2.998 4.305 1 96.62 149 ILE B N 1
ATOM 2436 C CA . ILE B 1 149 ? -7.148 3.881 3.709 1 96.62 149 ILE B CA 1
ATOM 2437 C C . ILE B 1 149 ? -6.824 4.102 2.232 1 96.62 149 ILE B C 1
ATOM 2439 O O . ILE B 1 149 ? -5.664 4.031 1.826 1 96.62 149 ILE B O 1
ATOM 2443 N N . ARG B 1 150 ? -7.797 4.309 1.483 1 95.88 150 ARG B N 1
ATOM 2444 C CA . ARG B 1 150 ? -7.633 4.652 0.075 1 95.88 150 ARG B CA 1
ATOM 2445 C C . ARG B 1 150 ? -8.812 5.473 -0.43 1 95.88 150 ARG B C 1
ATOM 2447 O O . ARG B 1 150 ? -9.969 5.172 -0.109 1 95.88 150 ARG B O 1
ATOM 2454 N N . PHE B 1 151 ? -8.508 6.461 -1.207 1 93.62 151 PHE B N 1
ATOM 2455 C CA . PHE B 1 151 ? -9.555 7.129 -1.975 1 93.62 151 PHE B CA 1
ATOM 2456 C C . PHE B 1 151 ? -9.906 6.332 -3.223 1 93.62 151 PHE B C 1
ATOM 2458 O O . PHE B 1 151 ? -9.039 5.699 -3.828 1 93.62 151 PHE B O 1
ATOM 2465 N N . THR B 1 152 ? -11.211 6.449 -3.582 1 91.62 152 THR B N 1
ATOM 2466 C CA . THR B 1 152 ? -11.57 5.914 -4.891 1 91.62 152 THR B CA 1
ATOM 2467 C C . THR B 1 152 ? -11.031 6.805 -6.008 1 91.62 152 THR B C 1
ATOM 2469 O O . THR B 1 152 ? -10.852 8.008 -5.812 1 91.62 152 THR B O 1
ATOM 2472 N N . PRO B 1 153 ? -10.805 6.164 -7.133 1 89.5 153 PRO B N 1
ATOM 2473 C CA . PRO B 1 153 ? -10.203 6.945 -8.219 1 89.5 153 PRO B CA 1
ATOM 2474 C C . PRO B 1 153 ? -11.086 8.117 -8.656 1 89.5 153 PRO B C 1
ATOM 2476 O O . PRO B 1 153 ? -10.57 9.117 -9.172 1 89.5 153 PRO B O 1
ATOM 2479 N N . ASP B 1 154 ? -12.328 8.008 -8.492 1 88.06 154 ASP B N 1
ATOM 2480 C CA . ASP B 1 154 ? -13.219 9.094 -8.891 1 88.06 154 ASP B CA 1
ATOM 2481 C C . ASP B 1 154 ? -13.328 10.141 -7.785 1 88.06 154 ASP B C 1
ATOM 2483 O O . ASP B 1 154 ? -13.977 11.172 -7.969 1 88.06 154 ASP B O 1
ATOM 2487 N N . GLY B 1 155 ? -12.727 9.859 -6.645 1 88.94 155 GLY B N 1
ATOM 2488 C CA . GLY B 1 155 ? -12.641 10.82 -5.559 1 88.94 155 GLY B CA 1
ATOM 2489 C C . GLY B 1 155 ? -13.922 10.945 -4.762 1 88.94 155 GLY B C 1
ATOM 2490 O O . GLY B 1 155 ? -14.047 11.812 -3.9 1 88.94 155 GLY B O 1
ATOM 2491 N N . ARG B 1 156 ? -14.859 10.008 -4.941 1 86.44 156 ARG B N 1
ATOM 2492 C CA . ARG B 1 156 ? -16.172 10.133 -4.312 1 86.44 156 ARG B CA 1
ATOM 2493 C C . ARG B 1 156 ? -16.156 9.531 -2.91 1 86.44 156 ARG B C 1
ATOM 2495 O O . ARG B 1 156 ? -16.938 9.938 -2.047 1 86.44 156 ARG B O 1
ATOM 2502 N N . TRP B 1 157 ? -15.258 8.562 -2.746 1 87.31 157 TRP B N 1
ATOM 2503 C CA . TRP B 1 157 ? -15.266 7.844 -1.478 1 87.31 157 TRP B CA 1
ATOM 2504 C C . TRP B 1 157 ? -13.844 7.656 -0.952 1 87.31 157 TRP B C 1
ATOM 2506 O O . TRP B 1 157 ? -12.883 7.66 -1.726 1 87.31 157 TRP B O 1
ATOM 2516 N N . VAL B 1 158 ? -13.742 7.578 0.383 1 91.19 158 VAL B N 1
ATOM 2517 C CA . VAL B 1 158 ? -12.555 7.059 1.058 1 91.19 158 VAL B CA 1
ATOM 2518 C C . VAL B 1 158 ? -12.898 5.77 1.798 1 91.19 158 VAL B C 1
ATOM 2520 O O . VAL B 1 158 ? -13.945 5.684 2.447 1 91.19 158 VAL B O 1
ATOM 2523 N N . VAL B 1 159 ? -12.078 4.773 1.566 1 92.56 159 VAL B N 1
ATOM 2524 C CA . VAL B 1 159 ? -12.305 3.467 2.176 1 92.56 159 VAL B CA 1
ATOM 2525 C C . VAL B 1 159 ? -11.258 3.205 3.25 1 92.56 159 VAL B C 1
ATOM 2527 O O . VAL B 1 159 ? -10.078 3.539 3.07 1 92.56 159 VAL B O 1
ATOM 2530 N N . SER B 1 160 ? -11.703 2.635 4.363 1 94.69 160 SER B N 1
ATOM 2531 C CA . SER B 1 160 ? -10.789 2.301 5.449 1 94.69 160 SER B CA 1
ATOM 2532 C C . SER B 1 160 ? -11 0.87 5.934 1 94.69 160 SER B C 1
ATOM 2534 O O . SER B 1 160 ? -12.117 0.35 5.879 1 94.69 160 SER B O 1
ATOM 2536 N N . GLY B 1 161 ? -9.922 0.191 6.266 1 94.81 161 GLY B N 1
ATOM 2537 C CA . GLY B 1 161 ? -9.938 -1.099 6.938 1 94.81 161 GLY B CA 1
ATOM 2538 C C . GLY B 1 161 ? -9.25 -1.071 8.289 1 94.81 161 GLY B C 1
ATOM 2539 O O . GLY B 1 161 ? -8.18 -0.473 8.438 1 94.81 161 GLY B O 1
ATOM 2540 N N . GLY B 1 162 ? -9.922 -1.667 9.211 1 94.5 162 GLY B N 1
ATOM 2541 C CA . GLY B 1 162 ? -9.438 -1.508 10.578 1 94.5 162 GLY B CA 1
ATOM 2542 C C . GLY B 1 162 ? -9.219 -2.828 11.289 1 94.5 162 GLY B C 1
ATOM 2543 O O . GLY B 1 162 ? -9.508 -3.893 10.742 1 94.5 162 GLY B O 1
ATOM 2544 N N . GLU B 1 163 ? -8.68 -2.652 12.477 1 96.06 163 GLU B N 1
ATOM 2545 C CA . GLU B 1 163 ? -8.461 -3.789 13.367 1 96.06 163 GLU B CA 1
ATOM 2546 C C . GLU B 1 163 ? -9.773 -4.266 13.984 1 96.06 163 GLU B C 1
ATOM 2548 O O . GLU B 1 163 ? -9.82 -5.32 14.617 1 96.06 163 GLU B O 1
ATOM 2553 N N . ASP B 1 164 ? -10.852 -3.564 13.828 1 93.12 164 ASP B N 1
ATOM 2554 C CA . ASP B 1 164 ? -12.172 -3.934 14.32 1 93.12 164 ASP B CA 1
ATOM 2555 C C . ASP B 1 164 ? -12.914 -4.797 13.305 1 93.12 164 ASP B C 1
ATOM 2557 O O . ASP B 1 164 ? -14.141 -4.945 13.391 1 93.12 164 ASP B O 1
ATOM 2561 N N . SER B 1 165 ? -12.242 -5.258 12.305 1 91.31 165 SER B N 1
ATOM 2562 C CA . SER B 1 165 ? -12.75 -6.184 11.305 1 91.31 165 SER B CA 1
ATOM 2563 C C . SER B 1 165 ? -13.688 -5.48 10.328 1 91.31 165 SER B C 1
ATOM 2565 O O . SER B 1 165 ? -14.359 -6.133 9.523 1 91.31 165 SER B O 1
ATOM 2567 N N . ALA B 1 166 ? -13.68 -4.23 10.406 1 90.19 166 ALA B N 1
ATOM 2568 C CA . ALA B 1 166 ? -14.625 -3.477 9.594 1 90.19 166 ALA B CA 1
ATOM 2569 C C . ALA B 1 166 ? -13.93 -2.809 8.414 1 90.19 166 ALA B C 1
ATOM 2571 O O . ALA B 1 166 ? -12.789 -2.359 8.531 1 90.19 166 ALA B O 1
ATOM 2572 N N . VAL B 1 167 ? -14.625 -2.818 7.332 1 91.06 167 VAL B N 1
ATOM 2573 C CA . VAL B 1 167 ? -14.32 -1.957 6.195 1 91.06 167 VAL B CA 1
ATOM 2574 C C . VAL B 1 167 ? -15.367 -0.854 6.086 1 91.06 167 VAL B C 1
ATOM 2576 O O . VAL B 1 167 ? -16.578 -1.13 6.074 1 91.06 167 VAL B O 1
ATOM 2579 N N . LYS B 1 168 ? -14.906 0.304 6.055 1 89.75 168 LYS B N 1
ATOM 2580 C CA . LYS B 1 168 ? -15.836 1.435 6.031 1 89.75 168 LYS B CA 1
ATOM 2581 C C . LYS B 1 168 ? -15.586 2.322 4.812 1 89.75 168 LYS B C 1
ATOM 2583 O O . LYS B 1 168 ? -14.438 2.551 4.43 1 89.75 168 LYS B O 1
ATOM 2588 N N . VAL B 1 169 ? -16.719 2.744 4.219 1 86.81 169 VAL B N 1
ATOM 2589 C CA . VAL B 1 169 ? -16.688 3.6 3.039 1 86.81 169 VAL B CA 1
ATOM 2590 C C . VAL B 1 169 ? -17.422 4.906 3.328 1 86.81 169 VAL B C 1
ATOM 2592 O O . VAL B 1 169 ? -18.562 4.891 3.799 1 86.81 169 VAL B O 1
#

pLDDT: mean 87.67, std 13.25, range [28.45, 98.38]

Organism: Aegilops tauschii subsp. strangulata (NCBI:txid200361)

Foldseek 3Di:
DPPPVPPDDADDDDDPAAWQEKDAQDPPSFWMWIWAQSQWIWIGGHPDHPPIDIQDDGDGGWQEWDAANVNQKMWTWGQQRWIWMDGVVVSPDIAIADDARGGFNYKEDQHPFQWIWTFFQSQKIWIGGNPDRYTPDIDNPGPGGWHYWYADNVRPDIWIDGPNRDIDD/DPPPVPPDDADDDDDPAAWQEKDAQDPPSFWMWIWAQSQWIWIGGHPDHPPIDIQDDGDGGWQEWDAANVNQKMWTWGQQRWIWMDGVVVSPDIAIADDQRGGFRYKEDQHPFQWIWTFFQSQKIFIGGNPDRYTPDIDNPGPGGWHYWYADNVRPDIWIDGPNRDIDD

Radius of gyration: 18.9 Å; Cα contacts (8 Å, |Δi|>4): 1076; chains: 2; bounding box: 50×49×47 Å

Nearest PDB structures (foldseek):
  5mzh-assembly2_B  TM=9.530E-01  e=1.789E-11  Chlamydomonas reinhardtii
  1vyh-assembly5_S  TM=9.377E-01  e=1.789E-11  Mus musculus
  5mzh-assembly1_A  TM=9.566E-01  e=4.417E-11  Chlamydomonas reinhardtii
  6u6w-assembly1_A  TM=9.096E-01  e=2.213E-11  Homo sapiens
  7mqa-assembly1_LQ  TM=9.351E-01  e=7.007E-10  Homo sapiens